Protein AF-A0A0G4ETB1-F1 (afdb_monomer_lite)

Sequence (249 aa):
MTRPGPIKPGPIKTAEGDEEYKWEDIRKYDTREGVAGKREDIWYVKWQGWPESANTWEPTSNFTYMTPKLKKLMDAAKAKAKEAPPAARGKKGGRSASAPATRGRPAKAEPKAKAKAAGAGGGKGKRTTKPAIEKKGRAKGGRGKAAAAAAASAAAAAAAEHEPDEEEEHVVHVVLKYKKKTQRWGVSSDMTMERLIEGHCPTALNKEEGVVLKHEGEAQEGHVTVGMLTKEAGTNEVELEFAQESAGW

InterPro domains:
  IPR000953 Chromo/chromo shadow domain [PS50013] (21-70)
  IPR000953 Chromo/chromo shadow domain [SM00298] (20-82)
  IPR016197 Chromo-like domain superfamily [SSF54160] (14-83)

pLDDT: mean 70.68, std 20.32, range [35.25, 95.31]

Organism: Vitrella brassicaformis (strain CCMP3155) (NCBI:txid1169540)

Secondary structure (DSSP, 8-state):
-PPPPP-PPPPP--TTS-----EEEEEEEEEEE-TTS-EEEEEEEEETTS-GGG-EEEEGGG--S--HHHHHHHHHHHHHHHHS--------------PPP---------------------------------------------------------------------EEEEEEEETTEEEEEEEETT-BHHHHHHHHS-TTGGGSTTEEEEETTEEPPTT-BHHHHHHHHTSSEEEEEEEE-----

Structure (mmCIF, N/CA/C/O backbone):
data_AF-A0A0G4ETB1-F1
#
_entry.id   AF-A0A0G4ETB1-F1
#
loop_
_atom_site.group_PDB
_atom_site.id
_atom_site.type_symbol
_atom_site.label_atom_id
_atom_site.label_alt_id
_atom_site.label_comp_id
_atom_site.label_asym_id
_atom_site.label_entity_id
_atom_site.label_seq_id
_atom_site.pdbx_PDB_ins_code
_atom_site.Cartn_x
_atom_site.Cartn_y
_atom_site.Cartn_z
_atom_site.occupancy
_atom_site.B_iso_or_equiv
_atom_site.auth_seq_id
_atom_site.auth_comp_id
_atom_site.auth_asym_id
_atom_site.auth_atom_id
_atom_site.pdbx_PDB_model_num
ATOM 1 N N . MET A 1 1 ? -8.623 6.247 -39.676 1.00 37.75 1 MET A N 1
ATOM 2 C CA . MET A 1 1 ? -7.746 5.092 -39.390 1.00 37.75 1 MET A CA 1
ATOM 3 C C . MET A 1 1 ? -7.679 4.922 -37.880 1.00 37.75 1 MET A C 1
ATOM 5 O O . MET A 1 1 ? -7.015 5.706 -37.214 1.00 37.75 1 MET A O 1
ATOM 9 N N . THR A 1 2 ? -8.453 3.992 -37.330 1.00 35.25 2 THR A N 1
ATOM 10 C CA . THR A 1 2 ? -8.488 3.694 -35.891 1.00 35.25 2 THR A CA 1
ATOM 11 C C . THR A 1 2 ? -7.239 2.886 -35.548 1.00 35.25 2 THR A C 1
ATOM 13 O O . THR A 1 2 ? -6.978 1.876 -36.198 1.00 35.25 2 THR A O 1
ATOM 16 N N . ARG A 1 3 ? -6.423 3.342 -34.591 1.00 35.28 3 ARG A N 1
ATOM 17 C CA . ARG A 1 3 ? -5.265 2.562 -34.132 1.00 35.28 3 ARG A CA 1
ATOM 18 C C . ARG A 1 3 ? -5.780 1.280 -33.460 1.00 35.28 3 ARG A C 1
ATOM 20 O O . ARG A 1 3 ? -6.693 1.399 -32.643 1.00 35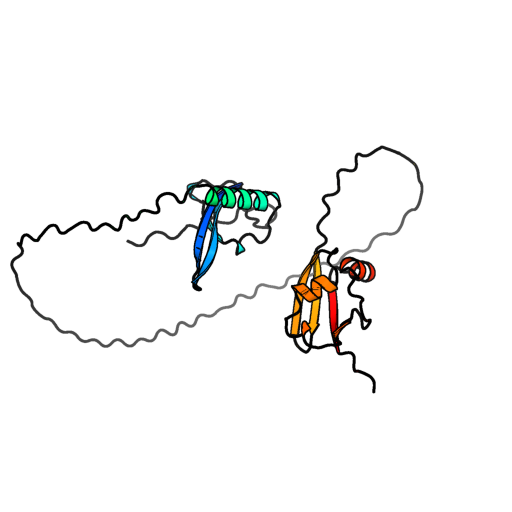.28 3 ARG A O 1
ATOM 27 N N . PRO A 1 4 ? -5.244 0.089 -33.785 1.00 44.75 4 PRO A N 1
ATOM 28 C CA . PRO A 1 4 ? -5.593 -1.122 -33.054 1.00 44.75 4 PRO A CA 1
ATOM 29 C C . PRO A 1 4 ? -5.269 -0.904 -31.573 1.00 44.75 4 PRO A C 1
ATOM 31 O O . PRO A 1 4 ? -4.195 -0.403 -31.233 1.00 44.75 4 PRO A O 1
ATOM 34 N N . GLY A 1 5 ? -6.243 -1.194 -30.708 1.00 47.62 5 GLY A N 1
ATOM 35 C CA . GLY A 1 5 ? -6.056 -1.115 -29.263 1.00 47.62 5 GLY A CA 1
ATOM 36 C C . GLY A 1 5 ? -4.953 -2.077 -28.806 1.00 47.62 5 GLY A C 1
ATOM 37 O O . GLY A 1 5 ? -4.669 -3.050 -29.508 1.00 47.62 5 GLY A O 1
ATOM 38 N N . PRO A 1 6 ? -4.315 -1.816 -27.654 1.00 57.28 6 PRO A N 1
ATOM 39 C CA . PRO A 1 6 ? -3.313 -2.720 -27.108 1.00 57.28 6 PRO A CA 1
ATOM 40 C C . PRO A 1 6 ? -3.935 -4.106 -26.912 1.00 57.28 6 PRO A C 1
ATOM 42 O O . PRO A 1 6 ? -4.943 -4.254 -26.219 1.00 57.28 6 PRO A O 1
ATOM 45 N N . ILE A 1 7 ? -3.346 -5.109 -27.561 1.00 55.59 7 ILE A N 1
ATOM 46 C CA . ILE A 1 7 ? -3.701 -6.511 -27.359 1.00 55.59 7 ILE A CA 1
ATOM 47 C C . ILE A 1 7 ? -3.223 -6.851 -25.951 1.00 55.59 7 ILE A C 1
ATOM 49 O O . ILE A 1 7 ? -2.020 -6.919 -25.709 1.00 55.59 7 ILE A O 1
ATOM 53 N N . LYS A 1 8 ? -4.155 -6.996 -25.008 1.00 59.16 8 LYS A N 1
ATOM 54 C CA . LYS A 1 8 ? -3.821 -7.481 -23.669 1.00 59.16 8 LYS A CA 1
ATOM 55 C C . LYS A 1 8 ? -3.373 -8.942 -23.803 1.00 59.16 8 LYS A C 1
ATOM 57 O O . LYS A 1 8 ? -4.117 -9.713 -24.418 1.00 59.16 8 LYS A O 1
ATOM 62 N N . PRO A 1 9 ? -2.184 -9.324 -23.306 1.00 56.41 9 PRO A N 1
ATOM 63 C CA . PRO A 1 9 ? -1.767 -10.718 -23.333 1.00 56.41 9 PRO A CA 1
ATOM 64 C C . PRO A 1 9 ? -2.772 -11.555 -22.538 1.00 56.41 9 PRO A C 1
ATOM 66 O O . PRO A 1 9 ? -3.254 -11.132 -21.488 1.00 56.41 9 PRO A O 1
ATOM 69 N N . GLY A 1 10 ? -3.132 -12.714 -23.088 1.00 55.03 10 GLY A N 1
ATOM 70 C CA . GLY A 1 10 ? -3.940 -13.688 -22.366 1.00 55.03 10 GLY A CA 1
ATOM 71 C C . GLY A 1 10 ? -3.140 -14.300 -21.210 1.00 55.03 10 GLY A C 1
ATOM 72 O O . GLY A 1 10 ? -1.908 -14.304 -21.259 1.00 55.03 10 GLY A O 1
ATOM 73 N N . PRO A 1 11 ? -3.817 -14.830 -20.187 1.00 57.41 11 PRO A N 1
ATOM 74 C CA . PRO A 1 11 ? -3.164 -15.469 -19.053 1.00 57.41 11 PRO A CA 1
ATOM 75 C C . PRO A 1 11 ? -2.340 -16.681 -19.502 1.00 57.41 11 PRO A C 1
ATOM 77 O O . PRO A 1 11 ? -2.753 -17.450 -20.378 1.00 57.41 11 PRO A O 1
ATOM 80 N N . ILE A 1 12 ? -1.163 -16.861 -18.899 1.00 55.44 12 ILE A N 1
ATOM 81 C CA . ILE A 1 12 ? -0.370 -18.079 -19.070 1.00 55.44 12 ILE A CA 1
ATOM 82 C C . ILE A 1 12 ? -1.043 -19.156 -18.219 1.00 55.44 12 ILE A C 1
ATOM 84 O O . ILE A 1 12 ? -1.122 -19.024 -17.003 1.00 55.44 12 ILE A O 1
ATOM 88 N N . LYS A 1 13 ? -1.541 -20.220 -18.853 1.00 47.31 13 LYS A N 1
ATOM 89 C CA . LYS A 1 13 ? -2.124 -21.356 -18.134 1.00 47.31 13 LYS A CA 1
ATOM 90 C C . LYS A 1 13 ? -1.013 -22.204 -17.522 1.00 47.31 13 LYS A C 1
ATOM 92 O O . LYS A 1 13 ? -0.397 -23.013 -18.213 1.00 47.31 13 LYS A O 1
ATOM 97 N N . THR A 1 14 ? -0.762 -22.021 -16.237 1.00 51.31 14 THR A N 1
ATOM 98 C CA . THR A 1 14 ? -0.054 -22.979 -15.381 1.00 51.31 14 THR A CA 1
ATOM 99 C C . THR A 1 14 ? -0.962 -24.181 -15.092 1.00 51.31 14 THR A C 1
ATOM 101 O O . THR A 1 14 ? -2.189 -24.074 -15.109 1.00 51.31 14 THR A O 1
ATOM 104 N N . ALA A 1 15 ? -0.364 -25.358 -14.872 1.00 54.69 15 ALA A N 1
ATOM 105 C CA . ALA A 1 15 ? -1.079 -26.634 -14.731 1.00 54.69 15 ALA A CA 1
ATOM 106 C C . ALA A 1 15 ? -2.025 -26.712 -13.510 1.00 54.69 15 ALA A C 1
ATOM 108 O O . ALA A 1 15 ? -2.817 -27.646 -13.426 1.00 54.69 15 ALA A O 1
ATOM 109 N N . GLU A 1 16 ? -1.988 -25.720 -12.616 1.00 55.47 16 GLU A N 1
ATOM 110 C CA . GLU A 1 16 ? -2.811 -25.630 -11.401 1.00 55.47 16 GLU A CA 1
ATOM 111 C C . GLU A 1 16 ? -3.859 -24.501 -11.425 1.00 55.47 16 GLU A C 1
ATOM 113 O O . GLU A 1 16 ? -4.418 -24.159 -10.396 1.00 55.47 16 GLU A O 1
ATOM 118 N N . GLY A 1 17 ? -4.200 -23.941 -12.591 1.00 53.34 17 GLY A N 1
ATOM 119 C CA . GLY A 1 17 ? -5.410 -23.113 -12.744 1.00 53.34 17 GLY A CA 1
ATOM 120 C C . GLY A 1 17 ? -5.373 -21.704 -12.133 1.00 53.34 17 GLY A C 1
ATOM 121 O O . GLY A 1 17 ? -6.248 -20.905 -12.463 1.00 53.34 17 GLY A O 1
ATOM 122 N N . ASP A 1 18 ? -4.356 -21.367 -11.343 1.00 49.44 18 ASP A N 1
ATOM 123 C CA . ASP A 1 18 ? -4.114 -20.005 -10.873 1.00 49.44 18 ASP A CA 1
ATOM 124 C C . ASP A 1 18 ? -3.296 -19.234 -11.918 1.00 49.44 18 ASP A C 1
ATOM 126 O O . ASP A 1 18 ? -2.089 -19.423 -12.085 1.00 49.44 18 ASP A O 1
ATOM 130 N N . GLU A 1 19 ? -3.993 -18.389 -12.680 1.00 57.12 19 GLU A N 1
ATOM 131 C CA . GLU A 1 19 ? -3.457 -17.548 -13.754 1.00 57.12 19 GLU A CA 1
ATOM 132 C C . GLU A 1 19 ? -2.591 -16.401 -13.191 1.00 57.12 19 GLU A C 1
ATOM 134 O O . GLU A 1 19 ? -2.955 -15.224 -13.237 1.00 57.12 19 GLU A O 1
ATOM 139 N N . GLU A 1 20 ? -1.431 -16.743 -12.633 1.00 67.75 20 GLU A N 1
ATOM 140 C CA . GLU A 1 20 ? -0.485 -15.781 -12.074 1.00 67.75 20 GLU A CA 1
ATOM 141 C C . GLU A 1 20 ? 0.386 -15.160 -13.181 1.00 67.75 20 GLU A C 1
ATOM 143 O O . GLU A 1 20 ? 1.210 -15.817 -13.827 1.00 67.75 20 GLU A O 1
ATOM 148 N N . TYR A 1 21 ? 0.218 -13.857 -13.412 1.00 68.19 21 TYR A N 1
ATOM 149 C CA . TYR A 1 21 ? 1.037 -13.115 -14.366 1.00 68.19 21 TYR A CA 1
ATOM 150 C C . TYR A 1 21 ? 2.418 -12.815 -13.772 1.00 68.19 21 TYR A C 1
ATOM 152 O O . TYR A 1 21 ? 2.557 -11.943 -12.916 1.00 68.19 21 TYR A O 1
ATOM 160 N N . LYS A 1 22 ? 3.463 -13.481 -14.276 1.00 79.06 22 LYS A N 1
ATOM 161 C CA . LYS A 1 22 ? 4.855 -13.216 -13.877 1.00 79.06 22 LYS A CA 1
ATOM 162 C C . LYS A 1 22 ? 5.520 -12.180 -14.790 1.00 79.06 22 LYS A C 1
ATOM 164 O O . LYS A 1 22 ? 5.487 -12.278 -16.021 1.00 79.06 22 LYS A O 1
ATOM 169 N N . TRP A 1 23 ? 6.142 -11.171 -14.186 1.00 83.62 23 TRP A N 1
ATOM 170 C CA . TRP A 1 23 ? 6.965 -10.174 -14.876 1.00 83.62 23 TRP A CA 1
ATOM 171 C C . TRP A 1 23 ? 8.438 -10.584 -14.869 1.00 83.62 23 TRP A C 1
ATOM 173 O O . TRP A 1 23 ? 8.942 -11.171 -13.914 1.00 83.62 23 TRP A O 1
ATOM 183 N N . GLU A 1 24 ? 9.145 -10.235 -15.936 1.00 87.25 24 GLU A N 1
ATOM 184 C CA . GLU A 1 24 ? 10.579 -10.481 -16.075 1.00 87.25 24 GLU A CA 1
ATOM 185 C C . GLU A 1 24 ? 11.391 -9.240 -15.684 1.00 87.25 24 GLU A C 1
ATOM 187 O O . GLU A 1 24 ? 12.349 -9.347 -14.919 1.00 87.25 24 GLU A O 1
ATOM 192 N N . ASP A 1 25 ? 10.991 -8.059 -16.179 1.00 88.88 25 ASP A N 1
ATOM 193 C CA . ASP A 1 25 ? 11.760 -6.819 -16.024 1.00 88.88 25 ASP A CA 1
ATOM 194 C C . ASP A 1 25 ? 10.895 -5.542 -16.147 1.00 88.88 25 ASP A C 1
ATOM 196 O O . ASP A 1 25 ? 9.844 -5.536 -16.799 1.00 88.88 25 ASP A O 1
ATOM 200 N N . ILE A 1 26 ? 11.363 -4.433 -15.562 1.00 90.56 26 ILE A N 1
ATOM 201 C CA . ILE A 1 26 ? 10.788 -3.086 -15.715 1.00 90.56 26 ILE A CA 1
ATOM 202 C C . ILE A 1 26 ? 11.734 -2.242 -16.562 1.00 90.56 26 ILE A C 1
ATOM 204 O O . ILE A 1 26 ? 12.811 -1.839 -16.127 1.00 90.56 26 ILE A O 1
ATOM 208 N N . ARG A 1 27 ? 11.293 -1.891 -17.773 1.00 89.25 27 ARG A N 1
ATOM 209 C CA . ARG A 1 27 ? 12.156 -1.198 -18.739 1.00 89.25 27 ARG A CA 1
ATOM 210 C C . ARG A 1 27 ? 12.081 0.317 -18.667 1.00 89.25 27 ARG A C 1
ATOM 212 O O . ARG A 1 27 ? 13.069 0.987 -18.961 1.00 89.25 27 ARG A O 1
ATOM 219 N N . LYS A 1 28 ? 10.898 0.873 -18.391 1.00 90.12 28 LYS A N 1
ATOM 220 C CA . LYS A 1 28 ? 10.676 2.327 -18.385 1.00 90.12 28 LYS A CA 1
ATOM 221 C C . LYS A 1 28 ? 9.707 2.737 -17.289 1.00 90.12 28 LYS A C 1
ATOM 223 O O . LYS A 1 28 ? 8.795 1.992 -16.944 1.00 90.12 28 LYS A O 1
ATOM 228 N N . TYR A 1 29 ? 9.904 3.962 -16.827 1.00 91.06 29 TYR A N 1
ATOM 229 C CA . TYR A 1 29 ? 9.046 4.675 -15.896 1.00 91.06 29 TYR A CA 1
ATOM 230 C C . TYR A 1 29 ? 8.587 5.975 -16.559 1.00 91.06 29 TYR A C 1
ATOM 232 O O . TYR A 1 29 ? 9.385 6.657 -17.207 1.00 91.06 29 TYR A O 1
ATOM 240 N N . ASP A 1 30 ? 7.304 6.290 -16.430 1.00 91.06 30 ASP A N 1
ATOM 241 C CA . ASP A 1 30 ? 6.709 7.544 -16.890 1.00 91.06 30 ASP A CA 1
ATOM 242 C C . ASP A 1 30 ? 5.630 7.974 -15.886 1.00 91.06 30 ASP A C 1
ATOM 244 O O . ASP A 1 30 ? 5.028 7.144 -15.202 1.00 91.06 30 ASP A O 1
ATOM 248 N N . THR A 1 31 ? 5.368 9.273 -15.807 1.00 90.81 31 THR A N 1
ATOM 249 C CA . THR A 1 31 ? 4.279 9.818 -14.991 1.00 90.81 31 THR A CA 1
ATOM 250 C C . THR A 1 31 ? 3.299 10.495 -15.929 1.00 90.81 31 THR A C 1
ATOM 252 O O . THR A 1 31 ? 3.644 11.468 -16.609 1.00 90.81 31 THR A O 1
ATOM 255 N N . ARG A 1 32 ? 2.061 10.002 -15.968 1.00 88.56 32 ARG A N 1
ATOM 256 C CA . ARG A 1 32 ? 1.005 10.581 -16.806 1.00 88.56 32 ARG A CA 1
ATOM 257 C C . ARG A 1 32 ? -0.121 11.132 -15.961 1.00 88.56 32 ARG A C 1
ATOM 259 O O . ARG A 1 32 ? -0.319 10.751 -14.814 1.00 88.56 32 ARG A O 1
ATOM 266 N N . GLU A 1 33 ? -0.844 12.077 -16.538 1.00 88.50 33 GLU A N 1
ATOM 267 C CA . GLU A 1 33 ? -2.078 12.570 -15.948 1.00 88.50 33 GLU A CA 1
ATOM 268 C C . GLU A 1 33 ? -3.171 11.529 -16.208 1.00 88.50 33 GLU A C 1
ATOM 270 O O . GLU A 1 33 ? -3.493 11.223 -17.358 1.00 88.50 33 GLU A O 1
ATOM 275 N N . GLY A 1 34 ? -3.662 10.913 -15.135 1.00 81.62 34 GLY A N 1
ATOM 276 C CA . GLY A 1 34 ? -4.745 9.943 -15.186 1.00 81.62 34 GLY A CA 1
ATOM 277 C C . GLY A 1 34 ? -6.091 10.608 -15.483 1.00 81.62 34 GLY A C 1
ATOM 278 O O . GLY A 1 34 ? -6.217 11.831 -15.541 1.00 81.62 34 GLY A O 1
ATOM 279 N N . VAL A 1 35 ? -7.139 9.791 -15.610 1.00 76.31 35 VAL A N 1
ATOM 280 C CA . VAL A 1 35 ? -8.501 10.241 -15.974 1.00 76.31 35 VAL A CA 1
ATOM 281 C C . VAL A 1 35 ? -9.068 11.282 -14.993 1.00 76.31 35 VAL A C 1
ATOM 283 O O . VAL A 1 35 ? -9.887 12.112 -15.372 1.00 76.31 35 VAL A O 1
ATOM 286 N N . ALA A 1 36 ? -8.604 11.276 -13.740 1.00 80.25 36 ALA A N 1
ATOM 287 C CA . ALA A 1 36 ? -9.035 12.195 -12.687 1.00 80.25 36 ALA A CA 1
ATOM 288 C C . ALA A 1 36 ? -8.170 13.470 -12.558 1.00 80.25 36 ALA A C 1
ATOM 290 O O . ALA A 1 36 ? -8.254 14.148 -11.534 1.00 80.25 36 ALA A O 1
ATOM 291 N N . GLY A 1 37 ? -7.278 13.760 -13.514 1.00 85.81 37 GLY A N 1
ATOM 292 C CA . GLY A 1 37 ? -6.326 14.882 -13.417 1.00 85.81 37 GLY A CA 1
ATOM 293 C C . GLY A 1 37 ? -5.214 14.671 -12.379 1.00 85.81 37 GLY A C 1
ATOM 294 O O . GLY A 1 37 ? -4.396 15.550 -12.120 1.00 85.81 37 GLY A O 1
ATOM 295 N N . LYS A 1 38 ? -5.173 13.493 -11.747 1.00 86.50 38 LYS A N 1
ATOM 296 C CA . LYS A 1 38 ? -4.122 13.111 -10.801 1.00 86.50 38 LYS A CA 1
ATOM 297 C C . LYS A 1 38 ? -2.959 12.499 -11.567 1.00 86.50 38 LYS A C 1
ATOM 299 O O . LYS A 1 38 ? -3.169 11.715 -12.488 1.00 86.50 38 LYS A O 1
ATOM 304 N N . ARG A 1 39 ? -1.731 12.842 -11.176 1.00 90.06 39 ARG A N 1
ATOM 305 C CA . ARG A 1 39 ? -0.532 12.184 -11.703 1.00 90.06 39 ARG A CA 1
ATOM 306 C C . ARG A 1 39 ? -0.487 10.745 -11.200 1.00 90.06 39 ARG A C 1
ATOM 308 O O . ARG A 1 39 ? -0.512 10.527 -9.992 1.00 90.06 39 ARG A O 1
ATOM 315 N N . GLU A 1 40 ? -0.423 9.802 -12.126 1.00 91.50 40 GLU A N 1
ATOM 316 C CA . GLU A 1 40 ? -0.284 8.376 -11.857 1.00 91.50 40 GLU A CA 1
ATOM 317 C C . GLU A 1 40 ? 1.041 7.878 -12.446 1.00 91.50 40 GLU A C 1
ATOM 319 O O . GLU A 1 40 ? 1.416 8.224 -13.574 1.00 91.50 40 GLU A O 1
ATOM 324 N N . ASP A 1 41 ? 1.765 7.100 -11.643 1.00 93.00 41 ASP A N 1
ATOM 325 C CA . ASP A 1 41 ? 2.996 6.433 -12.051 1.00 93.00 41 ASP A CA 1
ATOM 326 C C . ASP A 1 41 ? 2.626 5.210 -12.905 1.00 93.00 41 ASP A C 1
ATOM 328 O O . ASP A 1 41 ? 1.848 4.350 -12.479 1.00 93.00 41 ASP A O 1
ATOM 332 N N . ILE A 1 42 ? 3.176 5.142 -14.119 1.00 93.50 42 ILE A N 1
ATOM 333 C CA . ILE A 1 42 ? 2.976 4.028 -15.047 1.00 93.50 42 ILE A CA 1
ATOM 334 C C . ILE A 1 42 ? 4.318 3.396 -15.421 1.00 93.50 42 ILE A C 1
ATOM 336 O O . ILE A 1 42 ? 5.333 4.071 -15.621 1.00 93.50 42 ILE A O 1
ATOM 340 N N . TRP A 1 43 ? 4.309 2.077 -15.558 1.00 93.19 43 TRP A N 1
ATOM 341 C CA . TRP A 1 43 ? 5.503 1.259 -15.720 1.00 93.19 43 TRP A CA 1
ATOM 342 C C . TRP A 1 43 ? 5.427 0.475 -17.022 1.00 93.19 43 TRP A C 1
ATOM 344 O O . TRP A 1 43 ? 4.400 -0.122 -17.328 1.00 93.19 43 TRP A O 1
ATOM 354 N N . TYR A 1 44 ? 6.506 0.468 -17.803 1.00 93.88 44 TYR A N 1
ATOM 355 C CA . TYR A 1 44 ? 6.591 -0.351 -19.012 1.00 93.88 44 TYR A CA 1
ATOM 356 C C . TYR A 1 44 ? 7.187 -1.715 -18.673 1.00 93.88 44 TYR A C 1
ATOM 358 O O . TYR A 1 44 ? 8.399 -1.830 -18.445 1.00 93.88 44 TYR A O 1
ATOM 366 N N . VAL A 1 45 ? 6.325 -2.727 -18.633 1.00 93.25 45 VAL A N 1
ATOM 367 C CA . VAL A 1 45 ? 6.637 -4.064 -18.118 1.00 93.25 45 VAL A CA 1
ATOM 368 C C . VAL A 1 45 ? 7.014 -5.006 -19.251 1.00 93.25 45 VAL A C 1
ATOM 370 O O . VAL A 1 45 ? 6.376 -5.033 -20.309 1.00 93.25 45 VAL A O 1
ATOM 373 N N . LYS A 1 46 ? 8.056 -5.802 -19.014 1.00 93.50 46 LYS A N 1
ATOM 374 C CA . LYS A 1 46 ? 8.420 -6.959 -19.824 1.00 93.50 46 LYS A CA 1
ATOM 375 C C . LYS A 1 46 ? 7.829 -8.215 -19.179 1.00 93.50 46 LYS A C 1
ATOM 377 O O . LYS A 1 46 ? 8.243 -8.606 -18.090 1.00 93.50 46 LYS A O 1
ATOM 382 N N . TRP A 1 47 ? 6.854 -8.828 -19.846 1.00 90.88 47 TRP A N 1
ATOM 383 C CA . TRP A 1 47 ? 6.193 -10.049 -19.376 1.00 90.88 47 TRP A CA 1
ATOM 384 C C . TRP A 1 47 ? 7.064 -11.286 -19.609 1.00 90.88 47 TRP A C 1
ATOM 386 O O . TRP A 1 47 ? 7.637 -11.439 -20.694 1.00 90.88 47 TRP A O 1
ATOM 396 N N . GLN A 1 48 ? 7.130 -12.176 -18.615 1.00 87.44 48 GLN A N 1
ATOM 397 C CA . GLN A 1 48 ? 7.945 -13.387 -18.685 1.00 87.44 48 GLN A CA 1
ATOM 398 C C . GLN A 1 48 ? 7.389 -14.357 -19.734 1.00 87.44 48 GLN A C 1
ATOM 400 O O . GLN A 1 48 ? 6.203 -14.672 -19.735 1.00 87.44 48 GLN A O 1
ATOM 405 N N . GLY A 1 49 ? 8.250 -14.833 -20.638 1.00 87.69 49 GLY A N 1
ATOM 406 C CA . GLY A 1 49 ? 7.867 -15.784 -21.692 1.00 87.69 49 GLY A CA 1
ATOM 407 C C . GLY A 1 49 ? 7.132 -15.168 -22.888 1.00 87.69 49 GLY A C 1
ATOM 408 O O . GLY A 1 49 ? 6.796 -15.880 -23.832 1.00 87.69 49 GLY A O 1
ATOM 409 N N . TRP A 1 50 ? 6.918 -13.852 -22.896 1.00 87.25 50 TRP A N 1
ATOM 410 C CA . TRP A 1 50 ? 6.306 -13.139 -24.018 1.00 87.25 50 TRP A CA 1
ATOM 411 C C . TRP A 1 50 ? 7.363 -12.429 -24.869 1.00 87.25 50 TRP A C 1
ATOM 413 O O . TRP A 1 50 ? 8.446 -12.133 -24.371 1.00 87.25 50 TRP A O 1
ATOM 423 N N . PRO A 1 51 ? 7.099 -12.106 -26.147 1.00 93.25 51 PRO A N 1
ATOM 424 C CA . PRO A 1 51 ? 7.988 -11.265 -26.951 1.00 93.25 51 PRO A CA 1
ATOM 425 C C . PRO A 1 51 ? 7.951 -9.799 -26.493 1.00 93.25 51 PRO A C 1
ATOM 427 O O . PRO A 1 51 ? 7.023 -9.359 -25.822 1.00 93.25 51 PRO A O 1
ATOM 430 N N . GLU A 1 52 ? 8.965 -9.003 -26.850 1.00 90.50 52 GLU A N 1
ATOM 431 C CA . GLU A 1 52 ? 9.016 -7.568 -26.490 1.00 90.50 52 GLU A CA 1
ATOM 432 C C . GLU A 1 52 ? 7.874 -6.736 -27.088 1.00 90.50 52 GLU A C 1
ATOM 434 O O . GLU A 1 52 ? 7.519 -5.683 -26.561 1.00 90.50 52 GLU A O 1
ATOM 439 N N . SER A 1 53 ? 7.274 -7.219 -28.177 1.00 91.12 53 SER A N 1
ATOM 440 C CA . SER A 1 53 ? 6.098 -6.609 -28.798 1.00 91.12 53 SER A CA 1
ATOM 441 C C . SER A 1 53 ? 4.848 -6.669 -27.917 1.00 91.12 53 SER A C 1
ATOM 443 O O . SER A 1 53 ? 3.900 -5.936 -28.179 1.00 91.12 53 SER A O 1
ATOM 445 N N . ALA A 1 54 ? 4.833 -7.537 -26.901 1.00 91.38 54 ALA A N 1
ATOM 446 C CA . ALA A 1 54 ? 3.729 -7.689 -25.957 1.00 91.38 54 ALA A CA 1
ATOM 447 C C . ALA A 1 54 ? 3.914 -6.861 -24.675 1.00 91.38 54 ALA A C 1
ATOM 449 O O . ALA A 1 54 ? 3.106 -6.968 -23.759 1.00 91.38 54 ALA A O 1
ATOM 450 N N . ASN A 1 55 ? 4.971 -6.052 -24.579 1.00 92.94 55 ASN A N 1
ATOM 451 C CA . ASN A 1 55 ? 5.182 -5.192 -23.421 1.00 92.94 55 ASN A CA 1
ATOM 452 C C . ASN A 1 55 ? 4.051 -4.159 -23.306 1.00 92.94 55 ASN A C 1
ATOM 454 O O . ASN A 1 55 ? 3.667 -3.518 -24.290 1.00 92.94 55 ASN A O 1
ATOM 458 N N . THR A 1 56 ? 3.549 -3.960 -22.092 1.00 94.19 56 THR A N 1
ATOM 459 C CA . THR A 1 56 ? 2.434 -3.049 -21.810 1.00 94.19 56 THR A CA 1
ATOM 460 C C . THR A 1 56 ? 2.828 -1.992 -20.783 1.00 94.19 56 THR A C 1
ATOM 462 O O . THR A 1 56 ? 3.822 -2.121 -20.069 1.00 94.19 56 THR A O 1
ATOM 465 N N . TRP A 1 57 ? 2.072 -0.891 -20.770 1.00 93.56 57 TRP A N 1
ATOM 466 C CA . TRP A 1 57 ? 2.167 0.136 -19.736 1.00 93.56 57 TRP A CA 1
ATOM 467 C C . TRP A 1 57 ? 1.143 -0.176 -18.650 1.00 93.56 57 TRP A C 1
ATOM 469 O O . TRP A 1 57 ? -0.054 -0.068 -18.911 1.00 93.56 57 TRP A O 1
ATOM 479 N N . GLU A 1 58 ? 1.613 -0.538 -17.463 1.00 92.31 58 GLU A N 1
ATOM 480 C CA . GLU A 1 58 ? 0.780 -0.915 -16.323 1.00 92.31 58 GLU A CA 1
ATOM 481 C C . GLU A 1 58 ? 0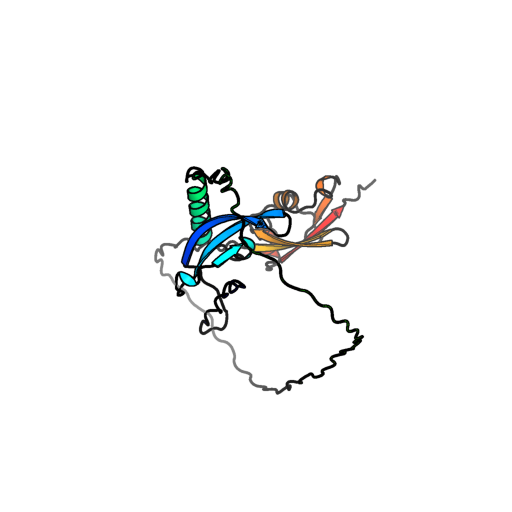.856 0.152 -15.219 1.00 92.31 58 GLU A C 1
ATOM 483 O O . GLU A 1 58 ? 1.945 0.661 -14.929 1.00 92.31 58 GLU A O 1
ATOM 488 N N . PRO A 1 59 ? -0.273 0.531 -14.602 1.00 92.12 59 PRO A N 1
ATOM 489 C CA . PRO A 1 59 ? -0.276 1.433 -13.456 1.00 92.12 59 PRO A CA 1
ATOM 490 C C . PRO A 1 59 ? 0.303 0.746 -12.214 1.00 92.12 59 PRO A C 1
ATOM 492 O O . PRO A 1 59 ? 0.222 -0.475 -12.075 1.00 92.12 59 PRO A O 1
ATOM 495 N N . THR A 1 60 ? 0.825 1.530 -11.266 1.00 89.44 60 THR A N 1
ATOM 496 C CA . THR A 1 60 ? 1.315 1.007 -9.972 1.00 89.44 60 THR A CA 1
ATOM 497 C C . THR A 1 60 ? 0.263 0.159 -9.241 1.00 89.44 60 THR A C 1
ATOM 499 O O . THR A 1 60 ? 0.605 -0.811 -8.575 1.00 89.44 60 THR A O 1
ATOM 502 N N . SER A 1 61 ? -1.022 0.485 -9.401 1.00 86.44 61 SER A N 1
ATOM 503 C CA . SER A 1 61 ? -2.142 -0.234 -8.781 1.00 86.44 61 SER A CA 1
ATOM 504 C C . SER A 1 61 ? -2.295 -1.689 -9.244 1.00 86.44 61 SER A C 1
ATOM 506 O O . SER A 1 61 ? -2.856 -2.491 -8.500 1.00 86.44 61 SER A O 1
ATOM 508 N N . ASN A 1 62 ? -1.767 -2.054 -10.418 1.00 85.62 62 ASN A N 1
ATOM 509 C CA . ASN A 1 62 ? -1.805 -3.435 -10.911 1.00 85.62 62 ASN A CA 1
ATOM 510 C C . ASN A 1 62 ? -0.758 -4.343 -10.245 1.00 85.62 62 ASN A C 1
ATOM 512 O O . ASN A 1 62 ? -0.846 -5.562 -10.368 1.00 85.62 62 ASN A O 1
ATOM 516 N N . PHE A 1 63 ? 0.212 -3.784 -9.517 1.00 84.94 63 PHE A N 1
ATOM 517 C CA . PHE A 1 63 ? 1.228 -4.556 -8.802 1.00 84.94 63 PHE A CA 1
ATOM 518 C C . PHE A 1 63 ? 0.787 -4.797 -7.357 1.00 84.94 63 PHE A C 1
ATOM 520 O O . PHE A 1 63 ? 1.340 -4.228 -6.420 1.00 84.94 63 PHE A O 1
ATOM 527 N N . THR A 1 64 ? -0.246 -5.622 -7.173 1.00 76.81 64 THR A N 1
ATOM 528 C CA . THR A 1 64 ? -0.794 -5.930 -5.839 1.00 76.81 64 THR A CA 1
ATOM 529 C C . THR A 1 64 ? 0.197 -6.723 -4.980 1.00 76.81 64 THR A C 1
ATOM 531 O O . THR A 1 64 ? 0.258 -6.523 -3.772 1.00 76.81 64 THR A O 1
ATOM 534 N N . TYR A 1 65 ? 1.023 -7.562 -5.611 1.00 77.12 65 TYR A N 1
ATOM 535 C CA . TYR A 1 65 ? 2.047 -8.373 -4.954 1.00 77.12 65 TYR A CA 1
ATOM 536 C C . TYR A 1 65 ? 3.441 -7.830 -5.288 1.00 77.12 65 TYR A C 1
ATOM 538 O O . TYR A 1 65 ? 4.112 -8.286 -6.216 1.00 77.12 65 TYR A O 1
ATOM 546 N N . MET A 1 66 ? 3.878 -6.798 -4.562 1.00 77.81 66 MET A N 1
ATOM 547 C CA . MET A 1 66 ? 5.234 -6.265 -4.711 1.00 77.81 66 MET A CA 1
ATOM 548 C C . MET A 1 66 ? 6.243 -7.204 -4.058 1.00 77.81 66 MET A C 1
ATOM 550 O O . MET A 1 66 ? 6.533 -7.096 -2.872 1.00 77.81 66 MET A O 1
ATOM 554 N N . THR A 1 67 ? 6.842 -8.087 -4.853 1.00 84.44 67 THR A N 1
ATOM 555 C CA . THR A 1 67 ? 8.024 -8.824 -4.396 1.00 84.44 67 THR A CA 1
ATOM 556 C C . THR A 1 67 ? 9.188 -7.849 -4.142 1.00 84.44 67 THR A C 1
ATOM 558 O O . THR A 1 67 ? 9.319 -6.845 -4.860 1.00 84.44 67 THR A O 1
ATOM 561 N N . PRO A 1 68 ? 10.094 -8.126 -3.183 1.00 84.81 68 PRO A N 1
ATOM 562 C CA . PRO A 1 68 ? 11.253 -7.267 -2.910 1.00 84.81 68 PRO A CA 1
ATOM 563 C C . PRO A 1 68 ? 12.103 -6.993 -4.160 1.00 84.81 68 PRO A C 1
ATOM 565 O O . PRO A 1 68 ? 12.595 -5.882 -4.381 1.00 84.81 68 PRO A O 1
ATOM 568 N N . LYS A 1 69 ? 12.205 -7.993 -5.045 1.00 84.12 69 LYS A N 1
ATOM 569 C CA . LYS A 1 69 ? 12.868 -7.879 -6.348 1.00 84.12 69 LYS A CA 1
ATOM 570 C C . LYS A 1 69 ? 12.196 -6.842 -7.252 1.00 84.12 69 LYS A C 1
ATOM 572 O O . LYS A 1 69 ? 12.894 -6.025 -7.853 1.00 84.12 69 LYS A O 1
ATOM 577 N N . LEU A 1 70 ? 10.863 -6.849 -7.339 1.00 85.06 70 LEU A N 1
ATOM 578 C CA . LEU A 1 70 ? 10.113 -5.881 -8.141 1.00 85.06 70 LEU A CA 1
ATOM 579 C C . LEU A 1 70 ? 10.296 -4.458 -7.609 1.00 85.06 70 LEU A C 1
ATOM 581 O O . LEU A 1 70 ? 10.554 -3.543 -8.389 1.00 85.06 70 LEU A O 1
ATOM 585 N N . LYS A 1 71 ? 10.223 -4.282 -6.287 1.00 89.00 71 LYS A N 1
ATOM 586 C CA . LYS A 1 71 ? 10.437 -2.984 -5.636 1.00 89.00 71 LYS A CA 1
ATOM 587 C C . LYS A 1 71 ? 11.807 -2.403 -5.994 1.00 89.00 71 LYS A C 1
ATOM 589 O O . LYS A 1 71 ? 11.895 -1.273 -6.466 1.00 89.00 71 LYS A O 1
ATOM 594 N N . LYS A 1 72 ? 12.860 -3.223 -5.912 1.00 90.25 72 LYS A N 1
ATOM 595 C CA . LYS A 1 72 ? 14.222 -2.829 -6.303 1.00 90.25 72 LYS A CA 1
ATOM 596 C C . LYS A 1 72 ? 14.321 -2.415 -7.778 1.00 90.25 72 LYS A C 1
ATOM 598 O O . LYS A 1 72 ? 15.016 -1.449 -8.092 1.00 90.25 72 LYS A O 1
ATOM 603 N N . LEU A 1 73 ? 13.625 -3.110 -8.684 1.00 88.56 73 LEU A N 1
ATOM 604 C CA . LEU A 1 73 ? 13.568 -2.743 -10.107 1.00 88.56 73 LEU A CA 1
ATOM 605 C C . LEU A 1 73 ? 12.823 -1.421 -10.333 1.00 88.56 73 LEU A C 1
ATOM 607 O O . LEU A 1 73 ? 13.295 -0.580 -11.101 1.00 88.56 73 LEU A O 1
ATOM 611 N N . MET A 1 74 ? 11.697 -1.211 -9.645 1.00 89.69 74 MET A N 1
ATOM 612 C CA . MET A 1 74 ? 10.936 0.042 -9.696 1.00 89.69 74 MET A CA 1
ATOM 613 C C . MET A 1 74 ? 11.774 1.229 -9.217 1.00 89.69 74 MET A C 1
ATOM 615 O O . MET A 1 74 ? 11.856 2.247 -9.910 1.00 89.69 74 MET A O 1
ATOM 619 N N . ASP A 1 75 ? 12.446 1.085 -8.076 1.00 90.25 75 ASP A N 1
ATOM 620 C CA . ASP A 1 75 ? 13.293 2.132 -7.505 1.00 90.25 75 ASP A CA 1
ATOM 621 C C . ASP A 1 75 ? 14.476 2.456 -8.423 1.00 90.25 75 ASP A C 1
ATOM 623 O O . ASP A 1 75 ? 14.749 3.628 -8.696 1.00 90.25 75 ASP A O 1
ATOM 627 N N . ALA A 1 76 ? 15.128 1.435 -8.987 1.00 90.44 76 ALA A N 1
ATOM 628 C CA . ALA A 1 76 ? 16.217 1.619 -9.942 1.00 90.44 76 ALA A CA 1
ATOM 629 C C . ALA A 1 76 ? 15.753 2.324 -11.229 1.00 90.44 76 ALA A C 1
ATOM 631 O O . ALA A 1 76 ? 16.436 3.223 -11.726 1.00 90.44 76 ALA A O 1
ATOM 632 N N . ALA A 1 77 ? 14.587 1.960 -11.772 1.00 88.00 77 ALA A N 1
ATOM 633 C CA . ALA A 1 77 ? 14.021 2.609 -12.954 1.00 88.00 77 ALA A CA 1
ATOM 634 C C . ALA A 1 77 ? 13.635 4.072 -12.673 1.00 88.00 77 ALA A C 1
ATOM 636 O O . ALA A 1 77 ? 13.900 4.952 -13.498 1.00 88.00 77 ALA A O 1
ATOM 637 N N . LYS A 1 78 ? 13.074 4.355 -11.492 1.00 89.31 78 LYS A N 1
ATOM 638 C CA . LYS A 1 78 ? 12.727 5.713 -11.051 1.00 89.31 78 LYS A CA 1
ATOM 639 C C . LYS A 1 78 ? 13.970 6.570 -10.805 1.00 89.31 78 LYS A C 1
ATOM 641 O O . LYS A 1 78 ? 13.979 7.743 -11.178 1.00 89.31 78 LYS A O 1
ATOM 646 N N . ALA A 1 79 ? 15.032 5.994 -10.241 1.00 89.19 79 ALA A N 1
ATOM 647 C CA . ALA A 1 79 ? 16.323 6.657 -10.075 1.00 89.19 79 ALA A CA 1
ATOM 648 C C . ALA A 1 79 ? 16.948 7.006 -11.434 1.00 89.19 79 ALA A C 1
ATOM 650 O O . ALA A 1 79 ? 17.263 8.170 -11.672 1.00 89.19 79 ALA A O 1
ATOM 651 N N . LYS A 1 80 ? 17.000 6.050 -12.373 1.00 86.62 80 LYS A N 1
ATOM 652 C CA . LYS A 1 80 ? 17.485 6.289 -13.745 1.00 86.62 80 LYS A CA 1
ATOM 653 C C . LYS A 1 80 ? 16.687 7.370 -14.473 1.00 86.62 80 LYS A C 1
ATOM 655 O O . LYS A 1 80 ? 17.263 8.156 -15.217 1.00 86.62 80 LYS A O 1
ATOM 660 N N . ALA A 1 81 ? 15.373 7.436 -14.259 1.00 86.06 81 ALA A N 1
ATOM 661 C CA . ALA A 1 81 ? 14.529 8.471 -14.852 1.00 86.06 81 ALA A CA 1
ATOM 662 C C . ALA A 1 81 ? 14.776 9.872 -14.260 1.00 86.06 81 ALA A C 1
ATOM 664 O O . ALA A 1 81 ? 14.600 10.860 -14.969 1.00 86.06 81 ALA A O 1
ATOM 665 N N . LYS A 1 82 ? 15.176 9.965 -12.984 1.00 85.31 82 LYS A N 1
ATOM 666 C CA . LYS A 1 82 ? 15.577 11.231 -12.345 1.00 85.31 82 LYS A CA 1
ATOM 667 C C . LYS A 1 82 ? 16.986 11.667 -12.743 1.00 85.31 82 LYS A C 1
ATOM 669 O O . LYS A 1 82 ? 17.230 12.863 -12.857 1.00 85.31 82 LYS A O 1
ATOM 674 N N . GLU A 1 83 ? 17.896 10.711 -12.904 1.00 84.56 83 GLU A N 1
ATOM 675 C CA . GLU A 1 83 ? 19.298 10.966 -13.242 1.00 84.56 83 GLU A CA 1
ATOM 676 C C . GLU A 1 83 ? 19.490 11.268 -14.729 1.00 84.56 83 GLU A C 1
ATOM 678 O O . GLU A 1 83 ? 20.353 12.069 -15.083 1.00 84.56 83 GLU A O 1
ATOM 683 N N . ALA A 1 84 ? 18.656 10.691 -15.603 1.00 77.75 84 ALA A N 1
ATOM 684 C CA . ALA A 1 84 ? 18.600 11.103 -16.995 1.00 77.75 84 ALA A CA 1
ATOM 685 C C . ALA A 1 84 ? 18.286 12.612 -17.028 1.00 77.75 84 ALA A C 1
ATOM 687 O O . ALA A 1 84 ? 17.172 13.002 -16.658 1.00 77.75 84 ALA A O 1
ATOM 688 N N . PRO A 1 85 ? 19.240 13.475 -17.443 1.00 68.62 85 PRO A N 1
ATOM 689 C CA . PRO A 1 85 ? 18.999 14.909 -17.509 1.00 68.62 85 PRO A CA 1
ATOM 690 C C . PRO A 1 85 ? 17.745 15.108 -18.354 1.00 68.62 85 PRO A C 1
ATOM 692 O O . PRO A 1 85 ? 17.609 14.380 -19.341 1.00 68.62 85 PRO A O 1
ATOM 695 N N . PRO A 1 86 ? 16.820 16.017 -17.978 1.00 62.06 86 PRO A N 1
ATOM 696 C CA . PRO A 1 86 ? 15.528 16.171 -18.637 1.00 62.06 86 PRO A CA 1
ATOM 697 C C . PRO A 1 86 ? 15.789 16.396 -20.117 1.00 62.06 86 PRO A C 1
ATOM 699 O O . PRO A 1 86 ? 16.131 17.502 -20.534 1.00 62.06 86 PRO A O 1
ATOM 702 N N . ALA A 1 87 ? 15.731 15.310 -20.888 1.00 56.16 87 ALA A N 1
ATOM 703 C CA . ALA A 1 87 ? 16.300 15.265 -22.216 1.00 56.16 87 ALA A CA 1
ATOM 704 C C . ALA A 1 87 ? 15.438 16.183 -23.051 1.00 56.16 87 ALA A C 1
ATOM 706 O O . ALA A 1 87 ? 14.316 15.802 -23.379 1.00 56.16 87 ALA A O 1
ATOM 707 N N . ALA A 1 88 ? 15.942 17.408 -23.253 1.00 54.47 88 ALA A N 1
ATOM 708 C CA . ALA A 1 88 ? 15.419 18.493 -24.062 1.00 54.47 88 ALA A CA 1
ATOM 709 C C . ALA A 1 88 ? 14.017 18.174 -24.576 1.00 54.47 88 ALA A C 1
ATOM 711 O O . ALA A 1 88 ? 13.852 17.804 -25.740 1.00 54.47 88 ALA A O 1
ATOM 712 N N . ARG A 1 89 ? 13.019 18.209 -23.677 1.00 55.25 89 ARG A N 1
ATOM 713 C CA . ARG A 1 89 ? 11.637 17.884 -24.023 1.00 55.25 89 ARG A CA 1
ATOM 714 C C . ARG A 1 89 ? 11.231 18.988 -24.974 1.00 55.25 89 ARG A C 1
ATOM 716 O O . ARG A 1 89 ? 11.019 20.127 -24.566 1.00 55.25 89 ARG A O 1
ATOM 723 N N . GLY A 1 90 ? 11.363 18.662 -26.255 1.00 54.19 90 GLY A N 1
ATOM 724 C CA . GLY A 1 90 ? 11.631 19.634 -27.286 1.00 54.19 90 GLY A CA 1
ATOM 725 C C . GLY A 1 90 ? 10.596 20.731 -27.230 1.00 54.19 90 GLY A C 1
ATOM 726 O O . GLY A 1 90 ? 9.410 20.490 -27.447 1.00 54.19 90 GLY A O 1
ATOM 727 N N . LYS A 1 91 ? 11.072 21.960 -27.062 1.00 51.41 91 LYS A N 1
ATOM 728 C CA . LYS A 1 91 ? 10.389 23.155 -27.543 1.00 51.41 91 LYS A CA 1
ATOM 729 C C . LYS A 1 91 ? 10.378 23.116 -29.082 1.00 51.41 91 LYS A C 1
ATOM 731 O O . LYS A 1 91 ? 10.790 24.055 -29.744 1.00 51.41 91 LYS A O 1
ATOM 736 N N . LYS A 1 92 ? 9.909 22.015 -29.686 1.00 56.44 92 LYS A N 1
ATOM 737 C CA . LYS A 1 92 ? 9.609 21.879 -31.116 1.00 56.44 92 LYS A CA 1
ATOM 738 C C . LYS A 1 92 ? 8.176 22.368 -31.346 1.00 56.44 92 LYS A C 1
ATOM 740 O O . LYS A 1 92 ? 7.337 21.692 -31.918 1.00 56.44 92 LYS A O 1
ATOM 745 N N . GLY A 1 93 ? 7.921 23.561 -30.820 1.00 49.59 93 GLY A N 1
ATOM 746 C CA . GLY A 1 93 ? 6.776 24.419 -31.098 1.00 49.59 93 GLY A CA 1
ATOM 747 C C . GLY A 1 93 ? 7.264 25.737 -31.699 1.00 49.59 93 GLY A C 1
ATOM 748 O O . GLY A 1 93 ? 6.713 26.793 -31.424 1.00 49.59 93 GLY A O 1
ATOM 749 N N . GLY A 1 94 ? 8.361 25.699 -32.459 1.00 48.12 94 GLY A N 1
ATOM 750 C CA . GLY A 1 94 ? 8.791 26.792 -33.319 1.00 48.12 94 GLY A CA 1
ATOM 751 C C . GLY A 1 94 ? 8.146 26.617 -34.686 1.00 48.12 94 GLY A C 1
ATOM 752 O O . GLY A 1 94 ? 8.671 25.890 -35.519 1.00 48.12 94 GLY A O 1
ATOM 753 N N . ARG A 1 95 ? 6.965 27.221 -34.844 1.00 52.28 95 ARG A N 1
ATOM 754 C CA . ARG A 1 95 ? 6.324 27.662 -36.095 1.00 52.28 95 ARG A CA 1
ATOM 755 C C . ARG A 1 95 ? 7.078 27.271 -37.379 1.00 52.28 95 ARG A C 1
ATOM 757 O O . ARG A 1 95 ? 8.017 27.952 -37.779 1.00 52.28 95 ARG A O 1
ATOM 764 N N . SER A 1 96 ? 6.586 26.250 -38.083 1.00 48.34 96 SER A N 1
ATOM 765 C CA . SER A 1 96 ? 6.712 26.232 -39.541 1.00 48.34 96 SER A CA 1
ATOM 766 C C . SER A 1 96 ? 5.889 27.414 -40.049 1.00 48.34 96 SER A C 1
ATOM 768 O O . SER A 1 96 ? 4.659 27.408 -39.997 1.00 48.34 96 SER A O 1
ATOM 770 N N . ALA A 1 97 ? 6.589 28.490 -40.397 1.00 53.34 97 ALA A N 1
ATOM 771 C CA . ALA A 1 97 ? 6.021 29.615 -41.104 1.00 53.34 97 ALA A CA 1
ATOM 772 C C . ALA A 1 97 ? 5.526 29.124 -42.471 1.00 53.34 97 ALA A C 1
ATOM 774 O O . ALA A 1 97 ? 6.296 28.611 -43.276 1.00 53.34 97 ALA A O 1
ATOM 775 N N . SER A 1 98 ? 4.221 29.258 -42.676 1.00 47.78 98 SER A N 1
ATOM 776 C CA . SER A 1 98 ? 3.629 29.869 -43.863 1.00 47.78 98 SER A CA 1
ATOM 777 C C . SER A 1 98 ? 4.385 29.652 -45.183 1.00 47.78 98 SER A C 1
ATOM 779 O O . SER A 1 98 ? 5.164 30.503 -45.604 1.00 47.78 98 SER A O 1
ATOM 781 N N . ALA A 1 99 ? 4.067 28.578 -45.904 1.00 52.22 99 ALA A N 1
ATOM 782 C CA . ALA A 1 99 ? 4.105 28.646 -47.362 1.00 52.22 99 ALA A CA 1
ATOM 783 C C . ALA A 1 99 ? 2.815 29.356 -47.824 1.00 52.22 99 ALA A C 1
ATOM 785 O O . ALA A 1 99 ? 1.722 28.904 -47.462 1.00 52.22 99 ALA A O 1
ATOM 786 N N . PRO A 1 100 ? 2.896 30.487 -48.548 1.00 57.84 100 PRO A N 1
ATOM 787 C CA . PRO A 1 100 ? 1.721 31.197 -49.020 1.00 57.84 100 PRO A CA 1
ATOM 788 C C . PRO A 1 100 ? 1.078 30.461 -50.197 1.00 57.84 100 PRO A C 1
ATOM 790 O O . PRO A 1 100 ? 1.732 29.811 -51.010 1.00 57.84 100 PRO A O 1
ATOM 793 N N . ALA A 1 101 ? -0.241 30.594 -50.261 1.00 54.62 101 ALA A N 1
ATOM 794 C CA . ALA A 1 101 ? -1.115 30.066 -51.288 1.00 54.62 101 ALA A CA 1
ATOM 795 C C . ALA A 1 101 ? -0.631 30.345 -52.721 1.00 54.62 101 ALA A C 1
ATOM 797 O O . ALA A 1 101 ? -0.329 31.484 -53.071 1.00 54.62 101 ALA A O 1
ATOM 798 N N . THR A 1 102 ? -0.743 29.343 -53.594 1.00 46.78 102 THR A N 1
ATOM 799 C CA . THR A 1 102 ? -1.073 29.587 -55.001 1.00 46.78 102 THR A CA 1
ATOM 800 C C . THR A 1 102 ? -2.354 28.849 -55.370 1.00 46.78 102 THR A C 1
ATOM 802 O O . THR A 1 102 ? -2.575 27.678 -55.071 1.00 46.78 102 THR A O 1
ATOM 805 N N . ARG A 1 103 ? -3.251 29.659 -55.926 1.00 52.31 103 ARG A N 1
ATOM 806 C CA . ARG A 1 103 ? -4.622 29.404 -56.354 1.00 52.31 103 ARG A CA 1
ATOM 807 C C . ARG A 1 103 ? -4.677 28.378 -57.485 1.00 52.31 103 ARG A C 1
ATOM 809 O O . ARG A 1 103 ? -3.835 28.412 -58.373 1.00 52.31 103 ARG A O 1
ATOM 816 N N . GLY A 1 104 ? -5.761 27.604 -57.546 1.00 49.78 104 GLY A N 1
ATOM 817 C CA . GLY A 1 104 ? -6.144 26.939 -58.791 1.00 49.78 104 GLY A CA 1
ATOM 818 C C . GLY A 1 104 ? -7.183 25.838 -58.640 1.00 49.78 104 GLY A C 1
ATOM 819 O O . GLY A 1 104 ? -6.855 24.671 -58.818 1.00 49.78 104 GLY A O 1
ATOM 820 N N . ARG A 1 105 ? -8.446 26.177 -58.353 1.00 47.19 105 ARG A N 1
ATOM 821 C CA . ARG A 1 105 ? -9.558 25.253 -58.626 1.00 47.19 105 ARG A CA 1
ATOM 822 C C . ARG A 1 105 ? -10.839 26.032 -58.949 1.00 47.19 105 ARG A C 1
ATOM 824 O O . ARG A 1 105 ? -11.407 26.632 -58.038 1.00 47.19 105 ARG A O 1
ATOM 831 N N . PRO A 1 106 ? -11.271 26.089 -60.224 1.00 59.06 106 PRO A N 1
ATOM 832 C CA . PRO A 1 106 ? -12.512 26.753 -60.586 1.00 59.06 106 PRO A CA 1
ATOM 833 C C . PRO A 1 106 ? -13.726 25.875 -60.271 1.00 59.06 106 PRO A C 1
ATOM 835 O O . PRO A 1 106 ? -13.674 24.644 -60.275 1.00 59.06 106 PRO A O 1
ATOM 838 N N . ALA A 1 107 ? -14.812 26.578 -59.972 1.00 61.06 107 ALA A N 1
ATOM 839 C CA . ALA A 1 107 ? -16.127 26.088 -59.608 1.00 61.06 107 ALA A CA 1
ATOM 840 C C . ALA A 1 107 ? -16.764 25.177 -60.666 1.00 61.06 107 ALA A C 1
ATOM 842 O O . ALA A 1 107 ? -16.660 25.455 -61.860 1.00 61.06 107 ALA A O 1
ATOM 843 N N . LYS A 1 108 ? -17.554 24.190 -60.218 1.00 47.28 108 LYS A N 1
ATOM 844 C CA . LYS A 1 108 ? -18.785 23.818 -60.926 1.00 47.28 108 LYS A CA 1
ATOM 845 C C . LYS A 1 108 ? -19.790 23.088 -60.025 1.00 47.28 108 LYS A C 1
ATOM 847 O O . LYS A 1 108 ? -19.531 21.983 -59.571 1.00 47.28 108 LYS A O 1
ATOM 852 N N . ALA A 1 109 ? -20.930 23.760 -59.863 1.00 45.66 109 ALA A N 1
ATOM 853 C CA . ALA A 1 109 ? -22.294 23.237 -59.807 1.00 45.66 109 ALA A CA 1
ATOM 854 C C . ALA A 1 109 ? -22.722 22.307 -58.649 1.00 45.66 109 ALA A C 1
ATOM 856 O O . ALA A 1 109 ? -22.491 21.103 -58.644 1.00 45.66 109 ALA A O 1
ATOM 857 N N . GLU A 1 110 ? -23.499 22.913 -57.746 1.00 49.75 110 GLU A N 1
ATOM 858 C CA . GLU A 1 110 ? -24.764 22.386 -57.199 1.00 49.75 110 GLU A CA 1
ATOM 859 C C . GLU A 1 110 ? -25.648 21.723 -58.295 1.00 49.75 110 GLU A C 1
ATOM 861 O O . GLU A 1 110 ? -25.541 22.126 -59.457 1.00 49.75 110 GLU A O 1
ATOM 866 N N . PRO A 1 111 ? -26.558 20.771 -57.973 1.00 57.47 111 PRO A N 1
ATOM 867 C CA . PRO A 1 111 ? -27.757 21.139 -57.211 1.00 57.47 111 PRO A CA 1
ATOM 868 C C . PRO A 1 111 ? -28.323 20.108 -56.212 1.00 57.47 111 PRO A C 1
ATOM 870 O O . PRO A 1 111 ? -28.269 18.895 -56.384 1.00 57.47 111 PRO A O 1
ATOM 873 N N . LYS A 1 112 ? -28.944 20.689 -55.178 1.00 54.62 112 LYS A N 1
ATOM 874 C CA . LYS A 1 112 ? -30.156 20.288 -54.439 1.00 54.62 112 LYS A CA 1
ATOM 875 C C . LYS A 1 112 ? -30.814 18.940 -54.787 1.00 54.62 112 LYS A C 1
ATOM 877 O O . LYS A 1 112 ? -31.350 18.777 -55.877 1.00 54.62 112 LYS A O 1
ATOM 882 N N . ALA A 1 113 ? -31.053 18.129 -53.751 1.00 49.00 113 ALA A N 1
ATOM 883 C CA . ALA A 1 113 ? -32.311 17.392 -53.602 1.00 49.00 113 ALA A CA 1
ATOM 884 C C . ALA A 1 113 ? -32.647 17.128 -52.121 1.00 49.00 113 ALA A C 1
ATOM 886 O O . ALA A 1 113 ? -31.829 16.648 -51.342 1.00 49.00 113 ALA A O 1
ATOM 887 N N . LYS A 1 114 ? -33.884 17.486 -51.762 1.00 48.78 114 LYS A N 1
ATOM 888 C CA . LYS A 1 114 ? -34.587 17.226 -50.498 1.00 48.78 114 LYS A CA 1
ATOM 889 C C . LYS A 1 114 ? -35.001 15.750 -50.381 1.00 48.78 114 LYS A C 1
ATOM 891 O O . LYS A 1 114 ? -35.565 15.231 -51.335 1.00 48.78 114 LYS A O 1
ATOM 896 N N . ALA A 1 115 ? -34.907 15.180 -49.179 1.00 48.91 115 ALA A N 1
ATOM 897 C CA . ALA A 1 115 ? -35.833 14.200 -48.565 1.00 48.91 115 ALA A CA 1
ATOM 898 C C . ALA A 1 115 ? -35.342 14.007 -47.112 1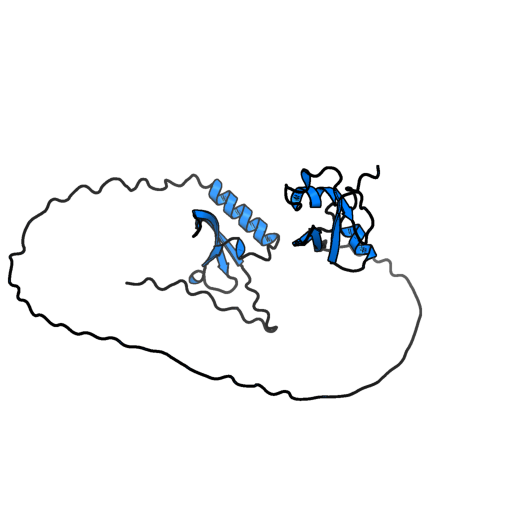.00 48.91 115 ALA A C 1
ATOM 900 O O . ALA A 1 115 ? -34.162 13.758 -46.919 1.00 48.91 115 ALA A O 1
ATOM 901 N N . LYS A 1 116 ? -36.049 14.290 -46.009 1.00 47.72 116 LYS A N 1
ATOM 902 C CA . LYS A 1 116 ? -37.399 13.945 -45.518 1.00 47.72 116 LYS A CA 1
ATOM 903 C C . LYS A 1 116 ? -37.679 12.434 -45.428 1.00 47.72 116 LYS A C 1
ATOM 905 O O . LYS A 1 116 ? -38.327 11.886 -46.305 1.00 47.72 116 LYS A O 1
ATOM 910 N N . ALA A 1 117 ? -37.266 11.830 -44.311 1.00 44.53 117 ALA A N 1
ATOM 911 C CA . ALA A 1 117 ? -37.925 10.729 -43.585 1.00 44.53 117 ALA A CA 1
ATOM 912 C C . ALA A 1 117 ? -37.246 10.668 -42.193 1.00 44.53 117 ALA A C 1
ATOM 914 O O . ALA A 1 117 ? -36.029 10.569 -42.126 1.00 44.53 117 ALA A O 1
ATOM 915 N N . ALA A 1 118 ? -37.877 10.996 -41.060 1.00 45.44 118 ALA A N 1
ATOM 916 C CA . ALA A 1 118 ? -38.939 10.259 -40.369 1.00 45.44 118 ALA A CA 1
ATOM 917 C C . ALA A 1 118 ? -38.616 8.759 -40.250 1.00 45.44 118 ALA A C 1
ATOM 919 O O . ALA A 1 118 ? -38.817 8.004 -41.192 1.00 45.44 118 ALA A O 1
ATOM 920 N N . GLY A 1 119 ? -38.115 8.349 -39.083 1.00 37.38 119 GLY A N 1
ATOM 921 C CA . GLY A 1 119 ? -37.799 6.958 -38.767 1.00 37.38 119 GLY A CA 1
ATOM 922 C C . GLY A 1 119 ? -37.625 6.759 -37.267 1.00 37.38 119 GLY A C 1
ATOM 923 O O . GLY A 1 119 ? -36.509 6.663 -36.771 1.00 37.38 119 GLY A O 1
ATOM 924 N N . ALA A 1 120 ? -38.746 6.748 -36.547 1.00 44.47 120 ALA A N 1
ATOM 925 C CA . ALA A 1 120 ? -38.836 6.205 -35.202 1.00 44.47 120 ALA A CA 1
ATOM 926 C C . ALA A 1 120 ? -38.718 4.670 -35.258 1.00 44.47 120 ALA A C 1
ATOM 928 O O . ALA A 1 120 ? -39.330 4.029 -36.107 1.00 44.47 120 ALA A O 1
ATOM 929 N N . GLY A 1 121 ? -37.967 4.092 -34.324 1.00 39.28 121 GLY A N 1
ATOM 930 C CA . GLY A 1 121 ? -37.902 2.653 -34.058 1.00 39.28 121 GLY A CA 1
ATOM 931 C C . GLY A 1 121 ? -36.814 2.424 -33.007 1.00 39.28 121 GLY A C 1
ATOM 932 O O . GLY A 1 121 ? -35.647 2.646 -33.281 1.00 39.28 121 GLY A O 1
ATOM 933 N N . GLY A 1 122 ? -37.096 2.118 -31.741 1.00 39.25 122 GLY A N 1
ATOM 934 C CA . GLY A 1 122 ? -38.087 1.153 -31.280 1.00 39.25 122 GLY A CA 1
ATOM 935 C C . GLY A 1 122 ? -37.477 -0.248 -31.337 1.00 39.25 122 GLY A C 1
ATOM 936 O O . GLY A 1 122 ? -37.872 -1.049 -32.169 1.00 39.25 122 GLY A O 1
ATOM 937 N N . GLY A 1 123 ? -36.486 -0.530 -30.484 1.00 40.03 123 GLY A N 1
ATOM 938 C CA . GLY A 1 123 ? -35.775 -1.813 -30.447 1.00 40.03 123 GLY A CA 1
ATOM 939 C C . GLY A 1 123 ? -35.598 -2.331 -29.024 1.00 40.03 123 GLY A C 1
ATOM 940 O O . GLY A 1 123 ? -34.501 -2.325 -28.477 1.00 40.03 123 GLY A O 1
ATOM 941 N N . LYS A 1 124 ? -36.705 -2.751 -28.406 1.00 43.53 124 LYS A N 1
ATOM 942 C CA . LYS A 1 124 ? -36.759 -3.409 -27.093 1.00 43.53 124 LYS A CA 1
ATOM 943 C C . LYS A 1 124 ? -36.303 -4.869 -27.264 1.00 43.53 124 LYS A C 1
ATOM 945 O O . LYS A 1 124 ? -37.103 -5.738 -27.596 1.00 43.53 124 LYS A O 1
ATOM 950 N N . GLY A 1 125 ? -35.010 -5.133 -27.083 1.00 42.69 125 GLY A N 1
ATOM 951 C CA . GLY A 1 125 ? -34.424 -6.476 -27.157 1.00 42.69 125 GLY A CA 1
ATOM 952 C C . GLY A 1 125 ? -34.539 -7.232 -25.834 1.00 42.69 125 GLY A C 1
ATOM 953 O O . GLY A 1 125 ? -33.716 -7.066 -24.942 1.00 42.69 125 GLY A O 1
ATOM 954 N N . LYS A 1 126 ? -35.570 -8.071 -25.724 1.00 46.06 126 LYS A N 1
ATOM 955 C CA . LYS A 1 126 ? -35.818 -9.046 -24.653 1.00 46.06 126 LYS A CA 1
ATOM 956 C C . LYS A 1 126 ? -35.244 -10.407 -25.074 1.00 46.06 126 LYS A C 1
ATOM 958 O O . LYS A 1 126 ? -35.754 -10.980 -26.028 1.00 46.06 126 LYS A O 1
ATOM 963 N N . ARG A 1 127 ? -34.245 -10.944 -24.364 1.00 45.38 127 ARG A N 1
ATOM 964 C CA . ARG A 1 127 ? -33.864 -12.381 -24.340 1.00 45.38 127 ARG A CA 1
ATOM 965 C C . ARG A 1 127 ? -33.325 -12.665 -22.926 1.00 45.38 127 ARG A C 1
ATOM 967 O O . ARG A 1 127 ? -32.367 -12.018 -22.533 1.00 45.38 127 ARG A O 1
ATOM 974 N N . THR A 1 128 ? -33.996 -13.378 -22.007 1.00 42.62 128 THR A N 1
ATOM 975 C CA . THR A 1 128 ? -34.278 -14.838 -21.952 1.00 42.62 128 THR A CA 1
ATOM 976 C C . THR A 1 128 ? -33.043 -15.631 -22.402 1.00 42.62 128 THR A C 1
ATOM 978 O O . THR A 1 128 ? -32.658 -15.506 -23.554 1.00 42.62 128 THR A O 1
ATOM 981 N N . THR A 1 129 ? -32.328 -16.401 -21.585 1.00 43.19 129 THR A N 1
ATOM 982 C CA . THR A 1 129 ? -32.780 -17.487 -20.702 1.00 43.19 129 THR A CA 1
ATOM 983 C C . THR A 1 129 ? -31.618 -17.947 -19.807 1.00 43.19 129 THR A C 1
ATOM 985 O O . THR A 1 129 ? -30.480 -18.023 -20.263 1.00 43.19 129 THR A O 1
ATOM 988 N N . LYS A 1 130 ? -31.938 -18.329 -18.562 1.00 47.69 130 LYS A N 1
ATOM 989 C CA . LYS A 1 130 ? -31.156 -19.252 -17.717 1.00 47.69 130 LYS A CA 1
ATOM 990 C C . LYS A 1 130 ? -30.798 -20.532 -18.488 1.00 47.69 130 LYS A C 1
ATOM 992 O O . LYS A 1 130 ? -31.656 -21.034 -19.213 1.00 47.69 130 LYS A O 1
ATOM 997 N N . PRO A 1 131 ? -29.668 -21.166 -18.152 1.00 56.69 131 PRO A N 1
ATOM 998 C CA . PRO A 1 131 ? -29.687 -22.606 -17.950 1.00 56.69 131 PRO A CA 1
ATOM 999 C C . PRO A 1 131 ? -29.388 -22.954 -16.490 1.00 56.69 131 PRO A C 1
ATOM 1001 O O . PRO A 1 131 ? -28.439 -22.472 -15.875 1.00 56.69 131 PRO A O 1
ATOM 1004 N N . ALA A 1 132 ? -30.270 -23.786 -15.945 1.00 46.09 132 ALA A N 1
ATOM 1005 C CA . ALA A 1 132 ? -30.042 -24.558 -14.742 1.00 46.09 132 ALA A CA 1
ATOM 1006 C C . ALA A 1 132 ? -28.915 -25.563 -15.011 1.00 46.09 132 ALA A C 1
ATOM 1008 O O . ALA A 1 132 ? -28.954 -26.255 -16.026 1.00 46.09 132 ALA A O 1
ATOM 1009 N N . ILE A 1 133 ? -27.944 -25.655 -14.103 1.00 45.84 133 ILE A N 1
ATOM 1010 C CA . ILE A 1 133 ? -27.031 -26.794 -14.044 1.00 45.84 133 ILE A CA 1
ATOM 1011 C C . ILE A 1 133 ? -27.298 -27.551 -12.747 1.00 45.84 133 ILE A C 1
ATOM 1013 O O . ILE A 1 133 ? -27.414 -26.989 -11.658 1.00 45.84 133 ILE A O 1
ATOM 1017 N N . GLU A 1 134 ? -27.502 -28.838 -12.978 1.00 45.59 134 GLU A N 1
ATOM 1018 C CA . GLU A 1 134 ? -27.930 -29.920 -12.113 1.00 45.59 134 GLU A CA 1
ATOM 1019 C C . GLU A 1 134 ? -27.107 -30.079 -10.834 1.00 45.59 134 GLU A C 1
ATOM 1021 O O . GLU A 1 134 ? -25.879 -30.072 -10.832 1.00 45.59 134 GLU A O 1
ATOM 1026 N N . LYS A 1 135 ? -27.836 -30.375 -9.755 1.00 46.25 135 LYS A N 1
ATOM 1027 C CA . LYS A 1 135 ? -27.335 -31.067 -8.571 1.00 46.25 135 LYS A CA 1
ATOM 1028 C C . LYS A 1 135 ? -27.202 -32.566 -8.881 1.00 46.25 135 LYS A C 1
ATOM 1030 O O . LYS A 1 135 ? -28.209 -33.219 -9.141 1.00 46.25 135 LYS A O 1
ATOM 1035 N N . LYS A 1 136 ? -26.001 -33.126 -8.738 1.00 48.78 136 LYS A N 1
ATOM 1036 C CA . LYS A 1 136 ? -25.718 -34.552 -8.456 1.00 48.78 136 LYS A CA 1
ATOM 1037 C C . LYS A 1 136 ? -24.645 -34.535 -7.362 1.00 48.78 136 LYS A C 1
ATOM 1039 O O . LYS A 1 136 ? -23.668 -33.820 -7.503 1.00 48.78 136 LYS A O 1
ATOM 1044 N N . GLY A 1 137 ? -24.845 -35.076 -6.163 1.00 40.16 137 GLY A N 1
ATOM 1045 C CA . GLY A 1 137 ? -25.076 -36.486 -5.833 1.00 40.16 137 GLY A CA 1
ATOM 1046 C C . GLY A 1 137 ? -23.847 -36.958 -5.036 1.00 40.16 137 GLY A C 1
ATOM 1047 O O . GLY A 1 137 ? -22.794 -37.164 -5.610 1.00 40.16 137 GLY A O 1
ATOM 1048 N N . ARG A 1 138 ? -23.864 -36.848 -3.702 1.00 42.25 138 ARG A N 1
ATOM 1049 C CA . ARG A 1 138 ? -23.942 -37.971 -2.744 1.00 42.25 138 ARG A CA 1
ATOM 1050 C C . ARG A 1 138 ? -22.914 -39.091 -2.984 1.00 42.25 138 ARG A C 1
ATOM 1052 O O . ARG A 1 138 ? -23.162 -39.977 -3.791 1.00 42.25 138 ARG A O 1
ATOM 1059 N N . ALA A 1 139 ? -21.894 -39.158 -2.128 1.00 43.53 139 ALA A N 1
ATOM 1060 C CA . ALA A 1 139 ? -21.272 -40.420 -1.727 1.00 43.53 139 ALA A CA 1
ATOM 1061 C C . ALA A 1 139 ? -20.928 -40.381 -0.229 1.00 43.53 139 ALA A C 1
ATOM 1063 O O . ALA A 1 139 ? -20.293 -39.455 0.264 1.00 43.53 139 ALA A O 1
ATOM 1064 N N . LYS A 1 140 ? -21.447 -41.386 0.482 1.00 44.28 140 LYS A N 1
ATOM 1065 C CA . LYS A 1 140 ? -21.128 -41.771 1.861 1.00 44.28 140 LYS A CA 1
ATOM 1066 C C . LYS A 1 140 ? -19.928 -42.726 1.836 1.00 44.28 140 LYS A C 1
ATOM 1068 O O . LYS A 1 140 ? -19.860 -43.556 0.937 1.00 44.28 140 LYS A O 1
ATOM 1073 N N . GLY A 1 141 ? -19.138 -42.727 2.909 1.00 36.00 141 GLY A N 1
ATOM 1074 C CA . GLY A 1 141 ? -18.202 -43.804 3.268 1.00 36.00 141 GLY A CA 1
ATOM 1075 C C . GLY A 1 141 ? -16.770 -43.276 3.410 1.00 36.00 141 GLY A C 1
ATOM 1076 O O . GLY A 1 141 ? -16.322 -42.547 2.547 1.00 36.00 141 GLY A O 1
ATOM 1077 N N . GLY A 1 142 ? -16.009 -43.554 4.465 1.00 37.97 142 GLY A N 1
ATOM 1078 C CA . GLY A 1 142 ? -16.173 -44.581 5.479 1.00 37.97 142 GLY A CA 1
ATOM 1079 C C . GLY A 1 142 ? -15.301 -44.330 6.711 1.00 37.97 142 GLY A C 1
ATOM 1080 O O . GLY A 1 142 ? -14.395 -43.506 6.721 1.00 37.97 142 GLY A O 1
ATOM 1081 N N . ARG A 1 143 ? -15.667 -45.065 7.762 1.00 41.28 143 ARG A N 1
ATOM 1082 C CA . ARG A 1 143 ? -14.990 -45.206 9.052 1.00 41.28 143 ARG A CA 1
ATOM 1083 C C . ARG A 1 143 ? -13.665 -45.960 8.904 1.00 41.28 143 ARG A C 1
ATOM 1085 O O . ARG A 1 143 ? -13.581 -46.901 8.122 1.00 41.28 143 ARG A O 1
ATOM 1092 N N . GLY A 1 144 ? -12.742 -45.659 9.812 1.00 36.22 144 GLY A N 1
ATOM 1093 C CA . GLY A 1 144 ? -11.562 -46.460 10.156 1.00 36.22 144 GLY A CA 1
ATOM 1094 C C . GLY A 1 144 ? -10.337 -45.548 10.246 1.00 36.22 144 GLY A C 1
ATOM 1095 O O . GLY A 1 144 ? -10.163 -44.713 9.380 1.00 36.22 144 GLY A O 1
ATOM 1096 N N . LYS A 1 145 ? -9.452 -45.617 11.237 1.00 41.09 145 LYS A N 1
ATOM 1097 C CA . LYS A 1 145 ? -9.231 -46.612 12.284 1.00 41.09 145 LYS A CA 1
ATOM 1098 C C . LYS A 1 145 ? -8.289 -45.979 13.327 1.00 41.09 145 LYS A C 1
ATOM 1100 O O . LYS A 1 145 ? -7.618 -44.993 13.052 1.00 41.09 145 LYS A O 1
ATOM 1105 N N . ALA A 1 146 ? -8.309 -46.566 14.513 1.00 37.34 146 ALA A N 1
ATOM 1106 C CA . ALA A 1 146 ? -7.649 -46.179 15.752 1.00 37.34 146 ALA A CA 1
ATOM 1107 C C . ALA A 1 146 ? -6.109 -46.035 15.722 1.00 37.34 146 ALA A C 1
ATOM 1109 O O . ALA A 1 146 ? -5.430 -46.741 14.985 1.00 37.34 146 ALA A O 1
ATOM 1110 N N . ALA A 1 147 ? -5.633 -45.164 16.623 1.00 40.03 147 ALA A N 1
ATOM 1111 C CA . ALA A 1 147 ? -4.598 -45.350 17.651 1.00 40.03 147 ALA A CA 1
ATOM 1112 C C . ALA A 1 147 ? -3.372 -46.248 17.389 1.00 40.03 147 ALA A C 1
ATOM 1114 O O . ALA A 1 147 ? -3.508 -47.452 17.192 1.00 40.03 147 ALA A O 1
ATOM 1115 N N . ALA A 1 148 ? -2.193 -45.645 17.579 1.00 35.59 148 ALA A N 1
ATOM 1116 C CA . ALA A 1 148 ? -0.937 -46.163 18.155 1.00 35.59 148 ALA A CA 1
ATOM 1117 C C . ALA A 1 148 ? 0.175 -45.185 17.716 1.00 35.59 148 ALA A C 1
ATOM 1119 O O . ALA A 1 148 ? 0.114 -44.677 16.607 1.00 35.59 148 ALA A O 1
ATOM 1120 N N . ALA A 1 149 ? 1.220 -44.845 18.454 1.00 37.41 149 ALA A N 1
ATOM 1121 C CA . ALA A 1 149 ? 1.652 -45.120 19.808 1.00 37.41 149 ALA A CA 1
ATOM 1122 C C . ALA A 1 149 ? 2.713 -44.054 20.135 1.00 37.41 149 ALA A C 1
ATOM 1124 O O . ALA A 1 149 ? 3.345 -43.486 19.244 1.00 37.41 149 ALA A O 1
ATOM 1125 N N . ALA A 1 150 ? 2.891 -43.796 21.423 1.00 37.66 150 ALA A N 1
ATOM 1126 C CA . ALA A 1 150 ? 3.990 -43.015 21.952 1.00 37.66 150 ALA A CA 1
ATOM 1127 C C . ALA A 1 150 ? 5.343 -43.728 21.760 1.00 37.66 150 ALA A C 1
ATOM 1129 O O . ALA A 1 150 ? 5.397 -44.955 21.820 1.00 37.66 150 ALA A O 1
ATOM 1130 N N . ALA A 1 151 ? 6.411 -42.926 21.671 1.00 38.47 151 ALA A N 1
ATOM 1131 C CA . ALA A 1 151 ? 7.605 -42.977 22.531 1.00 38.47 151 ALA A CA 1
ATOM 1132 C C . ALA A 1 151 ? 8.966 -42.949 21.806 1.00 38.47 151 ALA A C 1
ATOM 1134 O O . ALA A 1 151 ? 9.203 -43.674 20.848 1.00 38.47 151 ALA A O 1
ATOM 1135 N N . ALA A 1 152 ? 9.859 -42.183 22.451 1.00 37.78 152 ALA A N 1
ATOM 1136 C CA . ALA A 1 152 ? 11.326 -42.185 22.428 1.00 37.78 152 ALA A CA 1
ATOM 1137 C C . ALA A 1 152 ? 12.008 -41.544 21.199 1.00 37.78 152 ALA A C 1
ATOM 1139 O O . ALA A 1 152 ? 11.904 -42.030 20.084 1.00 37.78 152 ALA A O 1
ATOM 1140 N N . SER A 1 153 ? 12.611 -40.355 21.332 1.00 37.84 153 SER A N 1
ATOM 1141 C CA . SER A 1 153 ? 13.857 -40.022 22.063 1.00 37.84 153 SER A CA 1
ATOM 1142 C C . SER A 1 153 ? 15.113 -40.480 21.321 1.00 37.84 153 SER A C 1
ATOM 1144 O O . SER A 1 153 ? 15.431 -41.663 21.342 1.00 37.84 153 SER A O 1
ATOM 1146 N N . ALA A 1 154 ? 15.856 -39.524 20.756 1.00 36.34 154 ALA A N 1
ATOM 1147 C CA . ALA A 1 154 ? 17.212 -39.166 21.195 1.00 36.34 154 ALA A CA 1
ATOM 1148 C C . ALA A 1 154 ? 18.027 -38.530 20.054 1.00 36.34 154 ALA A C 1
ATOM 1150 O O . ALA A 1 154 ? 18.234 -39.128 19.006 1.00 36.34 154 ALA A O 1
ATOM 1151 N N . ALA A 1 155 ? 18.518 -37.323 20.342 1.00 41.66 155 ALA A N 1
ATOM 1152 C CA . ALA A 1 155 ? 19.834 -36.796 19.995 1.00 41.66 155 ALA A CA 1
ATOM 1153 C C . ALA A 1 155 ? 20.408 -37.083 18.592 1.00 41.66 155 ALA A C 1
ATOM 1155 O O . ALA A 1 155 ? 21.093 -38.076 18.365 1.00 41.66 155 ALA A O 1
ATOM 1156 N N . ALA A 1 156 ? 20.324 -36.073 17.730 1.00 40.62 156 ALA A N 1
ATOM 1157 C CA . ALA A 1 156 ? 21.430 -35.739 16.844 1.00 40.62 156 ALA A CA 1
ATOM 1158 C C . ALA A 1 156 ? 21.570 -34.216 16.815 1.00 40.62 156 ALA A C 1
ATOM 1160 O O . ALA A 1 156 ? 20.848 -33.512 16.115 1.00 40.62 156 ALA A O 1
ATOM 1161 N N . ALA A 1 157 ? 22.486 -33.721 17.646 1.00 46.69 157 ALA A N 1
ATOM 1162 C CA . ALA A 1 157 ? 23.037 -32.387 17.526 1.00 46.69 157 ALA A CA 1
ATOM 1163 C C . ALA A 1 157 ? 23.814 -32.327 16.204 1.00 46.69 157 ALA A C 1
ATOM 1165 O O . ALA A 1 157 ? 24.978 -32.713 16.133 1.00 46.69 157 ALA A O 1
ATOM 1166 N N . ALA A 1 158 ? 23.136 -31.896 15.148 1.00 46.09 158 ALA A N 1
ATOM 1167 C CA . ALA A 1 158 ? 23.768 -31.394 13.948 1.00 46.09 158 ALA A CA 1
ATOM 1168 C C . ALA A 1 158 ? 23.551 -29.885 13.962 1.00 46.09 158 ALA A C 1
ATOM 1170 O O . ALA A 1 158 ? 22.415 -29.419 14.033 1.00 46.09 158 ALA A O 1
ATOM 1171 N N . ALA A 1 159 ? 24.655 -29.144 13.957 1.00 49.56 159 ALA A N 1
ATOM 1172 C CA . ALA A 1 159 ? 24.680 -27.726 13.664 1.00 49.56 159 ALA A CA 1
ATOM 1173 C C . ALA A 1 159 ? 24.120 -27.531 12.248 1.00 49.56 159 ALA A C 1
ATOM 1175 O O . ALA A 1 159 ? 24.852 -27.570 11.264 1.00 49.56 159 ALA A O 1
ATOM 1176 N N . ALA A 1 160 ? 22.796 -27.429 12.156 1.00 51.38 160 ALA A N 1
ATOM 1177 C CA . ALA A 1 160 ? 22.123 -26.904 10.994 1.00 51.38 160 ALA A CA 1
ATOM 1178 C C . ALA A 1 160 ? 22.391 -25.406 11.026 1.00 51.38 160 ALA A C 1
ATOM 1180 O O . ALA A 1 160 ? 21.972 -24.710 11.954 1.00 51.38 160 ALA A O 1
ATOM 1181 N N . GLU A 1 161 ? 23.160 -24.939 10.052 1.00 51.12 161 GLU A N 1
ATOM 1182 C CA . GLU A 1 161 ? 23.158 -23.540 9.669 1.00 51.12 161 GLU A CA 1
ATOM 1183 C C . GLU A 1 161 ? 21.692 -23.169 9.430 1.00 51.12 161 GLU A C 1
ATOM 1185 O O . GLU A 1 161 ? 21.066 -23.616 8.472 1.00 51.12 161 GLU A O 1
ATOM 1190 N N . HIS A 1 162 ? 21.119 -22.475 10.412 1.00 53.06 162 HIS A N 1
ATOM 1191 C CA . HIS A 1 162 ? 19.796 -21.890 10.349 1.00 53.06 162 HIS A CA 1
ATOM 1192 C C . HIS A 1 162 ? 19.891 -20.835 9.254 1.00 53.06 162 HIS A C 1
ATOM 1194 O O . HIS A 1 162 ? 20.373 -19.725 9.493 1.00 53.06 162 HIS A O 1
ATOM 1200 N N . GLU A 1 163 ? 19.530 -21.220 8.026 1.00 57.12 163 GLU A N 1
ATOM 1201 C CA . GLU A 1 163 ? 19.104 -20.234 7.045 1.00 57.12 163 GLU A CA 1
ATOM 1202 C C . GLU A 1 163 ? 18.095 -19.347 7.775 1.00 57.12 163 GLU A C 1
ATOM 1204 O O . GLU A 1 163 ? 17.218 -19.901 8.446 1.00 57.12 163 GLU A O 1
ATOM 1209 N N . PRO A 1 164 ? 18.268 -18.013 7.763 1.00 55.16 164 PRO A N 1
ATOM 1210 C CA . PRO A 1 164 ? 17.269 -17.133 8.332 1.00 55.16 164 PRO A CA 1
ATOM 1211 C C . PRO A 1 164 ? 15.980 -17.453 7.588 1.00 55.16 164 PRO A C 1
ATOM 1213 O O . PRO A 1 164 ? 15.859 -17.110 6.412 1.00 55.16 164 PRO A O 1
ATOM 1216 N N . ASP A 1 165 ? 15.094 -18.198 8.259 1.00 52.56 165 ASP A N 1
ATOM 1217 C CA . ASP A 1 165 ? 13.707 -18.398 7.868 1.00 52.56 165 ASP A CA 1
ATOM 1218 C C . ASP A 1 165 ? 13.258 -17.021 7.400 1.00 52.56 165 ASP A C 1
ATOM 1220 O O . ASP A 1 165 ? 13.356 -16.062 8.174 1.00 52.56 165 ASP A O 1
ATOM 1224 N N . GLU A 1 166 ? 12.950 -16.895 6.104 1.00 60.53 166 GLU A N 1
ATOM 1225 C CA . GLU A 1 166 ? 12.420 -15.659 5.548 1.00 60.53 166 GLU A CA 1
ATOM 1226 C C . GLU A 1 166 ? 11.291 -15.270 6.490 1.00 60.53 166 GLU A C 1
ATOM 1228 O O . GLU A 1 166 ? 10.298 -15.989 6.561 1.00 60.53 166 GLU A O 1
ATOM 1233 N N . GLU A 1 167 ? 11.511 -14.227 7.301 1.00 62.50 167 GLU A N 1
ATOM 1234 C CA . GLU A 1 167 ? 10.561 -13.773 8.304 1.00 62.50 167 GLU A CA 1
ATOM 1235 C C . GLU A 1 167 ? 9.307 -13.395 7.526 1.00 62.50 167 GLU A C 1
ATOM 1237 O O . GLU A 1 167 ? 9.211 -12.291 6.987 1.00 62.50 167 GLU A O 1
ATOM 1242 N N . GLU A 1 168 ? 8.393 -14.354 7.361 1.00 72.19 168 GLU A N 1
ATOM 1243 C CA . GLU A 1 168 ? 7.136 -14.142 6.675 1.00 72.19 168 GLU A CA 1
ATOM 1244 C C . GLU A 1 168 ? 6.490 -12.990 7.423 1.00 72.19 168 GLU A C 1
ATOM 1246 O O . GLU A 1 168 ? 6.130 -13.142 8.589 1.00 72.19 168 GLU A O 1
ATOM 1251 N N . GLU A 1 169 ? 6.422 -11.812 6.801 1.00 77.62 169 GLU A N 1
ATOM 1252 C CA . GLU A 1 169 ? 5.836 -10.636 7.427 1.00 77.62 169 GLU A CA 1
ATOM 1253 C C . GLU A 1 169 ? 4.418 -11.023 7.861 1.00 77.62 169 GLU A C 1
ATOM 1255 O O . GLU A 1 169 ? 3.528 -11.224 7.031 1.00 77.62 169 GLU A O 1
ATOM 1260 N N . HIS A 1 170 ? 4.217 -11.219 9.167 1.00 85.62 170 HIS A N 1
ATOM 1261 C CA . HIS A 1 170 ? 2.949 -11.692 9.701 1.00 85.62 170 HIS A CA 1
ATOM 1262 C C . HIS A 1 170 ? 1.940 -10.548 9.600 1.00 85.62 170 HIS A C 1
ATOM 1264 O O . HIS A 1 170 ? 1.840 -9.683 10.474 1.00 85.62 170 HIS A O 1
ATOM 1270 N N . VAL A 1 171 ? 1.211 -10.524 8.483 1.00 91.62 171 VAL A N 1
ATOM 1271 C CA . VAL A 1 171 ? 0.147 -9.555 8.235 1.00 91.62 171 VAL A CA 1
ATOM 1272 C C . VAL A 1 171 ? -1.074 -9.944 9.061 1.00 91.62 171 VAL A C 1
ATOM 1274 O O . VAL A 1 171 ? -1.734 -10.951 8.806 1.00 91.62 171 VAL A O 1
ATOM 1277 N N . VAL A 1 172 ? -1.406 -9.100 10.030 1.00 93.88 172 VAL A N 1
ATOM 1278 C CA . VAL A 1 172 ? -2.609 -9.205 10.849 1.00 93.88 172 VAL A CA 1
ATOM 1279 C C . VAL A 1 172 ? -3.699 -8.310 10.276 1.00 93.88 172 VAL A C 1
ATOM 1281 O O . VAL A 1 172 ? -3.477 -7.142 9.950 1.00 93.88 172 VAL A O 1
ATOM 1284 N N . HIS A 1 173 ? -4.916 -8.836 10.184 1.00 93.81 173 HIS A N 1
ATOM 1285 C CA . HIS A 1 173 ? -6.087 -8.052 9.837 1.00 93.81 173 HIS A CA 1
ATOM 1286 C C . HIS A 1 173 ? -6.696 -7.395 11.072 1.00 93.81 173 HIS A C 1
ATOM 1288 O O . HIS A 1 173 ? -7.281 -8.054 11.923 1.00 93.81 173 HIS A O 1
ATOM 1294 N N . VAL A 1 174 ? -6.625 -6.072 11.140 1.00 94.75 174 VAL A N 1
ATOM 1295 C CA . VAL A 1 174 ? -7.279 -5.302 12.196 1.00 94.75 174 VAL A CA 1
ATOM 1296 C C . VAL A 1 174 ? -8.631 -4.813 11.701 1.00 94.75 174 VAL A C 1
ATOM 1298 O O . VAL A 1 174 ? -8.714 -4.147 10.664 1.00 94.75 174 VAL A O 1
ATOM 1301 N N . VAL A 1 175 ? -9.686 -5.128 12.449 1.00 94.06 175 VAL A N 1
ATOM 1302 C CA . VAL A 1 175 ? -11.050 -4.647 12.227 1.00 94.06 175 VAL A CA 1
ATOM 1303 C C . VAL A 1 175 ? -11.383 -3.626 13.301 1.00 94.06 175 VAL A C 1
ATOM 1305 O O . VAL A 1 175 ? -11.587 -3.970 14.458 1.00 94.06 175 VAL A O 1
ATOM 1308 N N . LEU A 1 176 ? -11.479 -2.362 12.909 1.00 93.19 176 LEU A N 1
ATOM 1309 C CA . LEU A 1 176 ? -11.823 -1.280 13.817 1.00 93.19 176 LEU A CA 1
ATOM 1310 C C . LEU A 1 176 ? -13.294 -0.906 13.688 1.00 93.19 176 LEU A C 1
ATOM 1312 O O . LEU A 1 176 ? -13.772 -0.546 12.603 1.00 93.19 176 LEU A O 1
ATOM 1316 N N . LYS A 1 177 ? -13.993 -0.932 14.820 1.00 91.75 177 LYS A N 1
ATOM 1317 C CA . LYS A 1 177 ? -15.369 -0.468 14.968 1.00 91.75 177 LYS A CA 1
ATOM 1318 C C . LYS A 1 177 ? -15.382 0.868 15.706 1.00 91.75 177 LYS A C 1
ATOM 1320 O O . LYS A 1 177 ? -14.921 0.991 16.837 1.00 91.75 177 LYS A O 1
ATOM 1325 N N . TYR A 1 178 ? -15.945 1.881 15.054 1.00 87.94 178 TYR A N 1
ATOM 1326 C CA . TYR A 1 178 ? -16.225 3.170 15.681 1.00 87.94 178 TYR A CA 1
ATOM 1327 C C . TYR A 1 178 ? -17.588 3.681 15.234 1.00 87.94 178 TYR A C 1
ATOM 1329 O O . TYR A 1 178 ? -17.864 3.851 14.036 1.00 87.94 178 TYR A O 1
ATOM 1337 N N . LYS A 1 179 ? -18.457 3.947 16.211 1.00 86.00 179 LYS A N 1
ATOM 1338 C CA . LYS A 1 179 ? -19.857 4.335 15.993 1.00 86.00 179 LYS A CA 1
ATOM 1339 C C . LYS A 1 179 ? -20.591 3.283 15.140 1.00 86.00 179 LYS A C 1
ATOM 1341 O O . LYS A 1 179 ? -20.927 2.215 15.626 1.00 86.00 179 LYS A O 1
ATOM 1346 N N . LYS A 1 180 ? -20.858 3.585 13.864 1.00 88.50 180 LYS A N 1
ATOM 1347 C CA . LYS A 1 180 ? -21.540 2.698 12.892 1.00 88.50 180 LYS A CA 1
ATOM 1348 C C . LYS A 1 180 ? -20.662 2.354 11.688 1.00 88.50 180 LYS A C 1
ATOM 1350 O O . LYS A 1 180 ? -21.170 1.947 10.645 1.00 88.50 180 LYS A O 1
ATOM 1355 N N . LYS A 1 181 ? -19.361 2.620 11.787 1.00 88.50 181 LYS A N 1
ATOM 1356 C CA . LYS A 1 181 ? -18.399 2.368 10.718 1.00 88.50 181 LYS A CA 1
ATOM 1357 C C . LYS A 1 181 ? -17.474 1.242 11.145 1.00 88.50 181 LYS A C 1
ATOM 1359 O O . LYS A 1 181 ? -17.000 1.220 12.278 1.00 88.50 181 LYS A O 1
ATOM 1364 N N . THR A 1 182 ? -17.216 0.353 10.198 1.00 93.19 182 THR A N 1
ATOM 1365 C CA . THR A 1 182 ? -16.241 -0.723 10.326 1.00 93.19 182 THR A CA 1
ATOM 1366 C C . THR A 1 182 ? -15.194 -0.517 9.250 1.00 93.19 182 THR A C 1
ATOM 1368 O O . THR A 1 182 ? -15.538 -0.335 8.078 1.00 93.19 182 THR A O 1
ATOM 1371 N N . GLN A 1 183 ? -13.930 -0.504 9.645 1.00 92.06 183 GLN A N 1
ATOM 1372 C CA . GLN A 1 183 ? -12.803 -0.452 8.723 1.00 92.06 183 GLN A CA 1
ATOM 1373 C C . GLN A 1 183 ? -11.887 -1.640 8.979 1.00 92.06 183 GLN A C 1
ATOM 1375 O O . GLN A 1 183 ? -11.783 -2.109 10.107 1.00 92.06 183 GLN A O 1
ATOM 1380 N N . ARG A 1 184 ? -11.276 -2.154 7.911 1.00 93.75 184 ARG A N 1
ATOM 1381 C CA . AR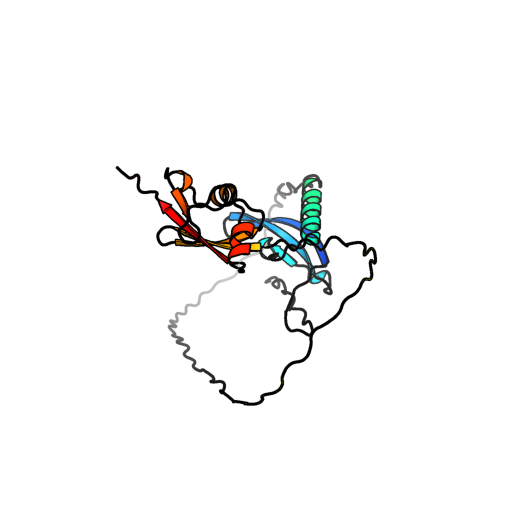G A 1 184 ? -10.389 -3.315 7.955 1.00 93.75 184 ARG A CA 1
ATOM 1382 C C . ARG A 1 184 ? -9.074 -2.958 7.284 1.00 93.75 184 ARG A C 1
ATOM 1384 O O . ARG A 1 184 ? -9.089 -2.426 6.173 1.00 93.75 184 ARG A O 1
ATOM 1391 N N . TRP A 1 185 ? -7.966 -3.282 7.935 1.00 94.81 185 TRP A N 1
ATOM 1392 C CA . TRP A 1 185 ? -6.617 -3.070 7.412 1.00 94.81 185 TRP A CA 1
ATOM 1393 C C . TRP A 1 185 ? -5.779 -4.326 7.593 1.00 94.81 185 TRP A C 1
ATOM 1395 O O . TRP A 1 185 ? -6.012 -5.081 8.528 1.00 94.81 185 TRP A O 1
ATOM 1405 N N . GLY A 1 186 ? -4.831 -4.561 6.687 1.00 93.94 186 GLY A N 1
ATOM 1406 C CA . GLY A 1 186 ? -3.717 -5.473 6.936 1.00 93.94 186 GLY A CA 1
ATOM 1407 C C . GLY A 1 186 ? -2.559 -4.659 7.496 1.00 93.94 186 GLY A C 1
ATOM 1408 O O . GLY A 1 186 ? -2.140 -3.696 6.853 1.00 93.94 186 GLY A O 1
ATOM 1409 N N . VAL A 1 187 ? -2.096 -5.002 8.690 1.00 95.31 187 VAL A N 1
ATOM 1410 C CA . VAL A 1 187 ? -0.979 -4.345 9.374 1.00 95.31 187 VAL A CA 1
ATOM 1411 C C . VAL A 1 187 ? 0.045 -5.384 9.796 1.00 95.31 187 VAL A C 1
ATOM 1413 O O . VAL A 1 187 ? -0.287 -6.554 9.966 1.00 95.31 187 VAL A O 1
ATOM 1416 N N . SER A 1 188 ? 1.293 -4.962 9.945 1.00 93.44 188 SER A N 1
ATOM 1417 C CA . SER A 1 188 ? 2.351 -5.848 10.420 1.00 93.44 188 SER A CA 1
ATOM 1418 C C . SER A 1 188 ? 2.168 -6.167 11.909 1.00 93.44 188 SER A C 1
ATOM 1420 O O . SER A 1 188 ? 1.690 -5.326 12.677 1.00 93.44 188 SER A O 1
ATOM 1422 N N . SER A 1 189 ? 2.539 -7.374 12.332 1.00 93.06 189 SER A N 1
ATOM 1423 C CA . SER A 1 189 ? 2.411 -7.827 13.723 1.00 93.06 189 SER A CA 1
ATOM 1424 C C . SER A 1 189 ? 3.242 -7.012 14.723 1.00 93.06 189 SER A C 1
ATOM 1426 O O . SER A 1 189 ? 2.890 -6.933 15.896 1.00 93.06 189 SER A O 1
ATOM 1428 N N . ASP A 1 190 ? 4.336 -6.397 14.281 1.00 93.06 190 ASP A N 1
ATOM 1429 C CA . ASP A 1 190 ? 5.211 -5.541 15.096 1.00 93.06 190 ASP A CA 1
ATOM 1430 C C . ASP A 1 190 ? 4.670 -4.110 15.273 1.00 93.06 190 ASP A C 1
ATOM 1432 O O . ASP A 1 190 ? 5.225 -3.309 16.029 1.00 93.06 190 ASP A O 1
ATOM 1436 N N . MET A 1 191 ? 3.566 -3.772 14.604 1.00 93.56 191 MET A N 1
ATOM 1437 C CA . MET A 1 191 ? 2.963 -2.450 14.685 1.00 93.56 191 MET A CA 1
ATOM 1438 C C . MET A 1 191 ? 2.336 -2.212 16.066 1.00 93.56 191 MET A C 1
ATOM 1440 O O . MET A 1 191 ? 1.543 -3.018 16.556 1.00 93.56 191 MET A O 1
ATOM 1444 N N . THR A 1 192 ? 2.684 -1.087 16.696 1.00 94.50 192 THR A N 1
ATOM 1445 C CA . THR A 1 192 ? 2.118 -0.664 17.986 1.00 94.50 192 THR A CA 1
ATOM 1446 C C . THR A 1 192 ? 0.727 -0.058 17.816 1.00 94.50 192 THR A C 1
ATOM 1448 O O . THR A 1 192 ? 0.416 0.532 16.774 1.00 94.50 192 THR A O 1
ATOM 1451 N N . MET A 1 193 ? -0.107 -0.157 18.854 1.00 89.44 193 MET A N 1
ATOM 1452 C CA . MET A 1 193 ? -1.439 0.458 18.863 1.00 89.44 193 MET A CA 1
ATOM 1453 C C . MET A 1 193 ? -1.377 1.975 18.695 1.00 89.44 193 MET A C 1
ATOM 1455 O O . MET A 1 193 ? -2.187 2.535 17.963 1.00 89.44 193 MET A O 1
ATOM 1459 N N . GLU A 1 194 ? -0.386 2.642 19.284 1.00 89.12 194 GLU A N 1
ATOM 1460 C CA . GLU A 1 194 ? -0.167 4.080 19.093 1.00 89.12 194 GLU A CA 1
ATOM 1461 C C . GLU A 1 194 ? 0.035 4.435 17.611 1.00 89.12 194 GLU A C 1
ATOM 1463 O O . GLU A 1 194 ? -0.683 5.275 17.070 1.00 89.12 194 GLU A O 1
ATOM 1468 N N . ARG A 1 195 ? 0.917 3.715 16.902 1.00 90.31 195 ARG A N 1
ATOM 1469 C CA . ARG A 1 195 ? 1.135 3.923 15.459 1.00 90.31 195 ARG A CA 1
ATOM 1470 C C . ARG A 1 195 ? -0.089 3.588 14.619 1.00 90.31 195 ARG A C 1
ATOM 1472 O O . ARG A 1 195 ? -0.336 4.238 13.603 1.00 90.31 195 ARG A O 1
ATOM 1479 N N . LEU A 1 196 ? -0.849 2.570 15.016 1.00 91.00 196 LEU A N 1
ATOM 1480 C CA . LEU A 1 196 ? -2.116 2.231 14.375 1.00 91.00 196 LEU A CA 1
ATOM 1481 C C . LEU A 1 196 ? -3.117 3.380 14.496 1.00 91.00 196 LEU A C 1
ATOM 1483 O O . LEU A 1 196 ? -3.741 3.751 13.499 1.00 91.00 196 LEU A O 1
ATOM 1487 N N . ILE A 1 197 ? -3.225 3.976 15.681 1.00 88.12 197 ILE A N 1
ATOM 1488 C CA . ILE A 1 197 ? -4.094 5.124 15.925 1.00 88.12 197 ILE A CA 1
ATOM 1489 C C . ILE A 1 197 ? -3.607 6.328 15.105 1.00 88.12 197 ILE A C 1
ATOM 1491 O O . ILE A 1 197 ? -4.388 6.926 14.371 1.00 88.12 197 ILE A O 1
ATOM 1495 N N . GLU A 1 198 ? -2.318 6.652 15.124 1.00 86.88 198 GLU A N 1
ATOM 1496 C CA . GLU A 1 198 ? -1.786 7.789 14.363 1.00 86.88 198 GLU A CA 1
ATOM 1497 C C . GLU A 1 198 ? -1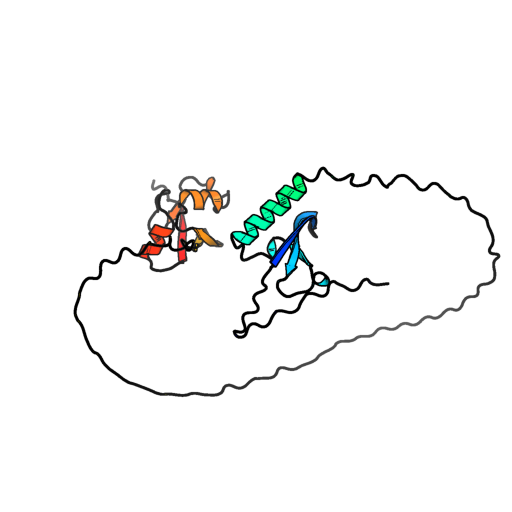.959 7.643 12.842 1.00 86.88 198 GLU A C 1
ATOM 1499 O O . GLU A 1 198 ? -2.292 8.613 12.156 1.00 86.88 198 GLU A O 1
ATOM 1504 N N . GLY A 1 199 ? -1.730 6.441 12.306 1.00 88.62 199 GLY A N 1
ATOM 1505 C CA . GLY A 1 199 ? -1.715 6.193 10.864 1.00 88.62 199 GLY A CA 1
ATOM 1506 C C . GLY A 1 199 ? -3.089 5.932 10.248 1.00 88.62 199 GLY A C 1
ATOM 1507 O O . GLY A 1 199 ? -3.330 6.311 9.099 1.00 88.62 199 GLY A O 1
ATOM 1508 N N . HIS A 1 200 ? -3.989 5.278 10.986 1.00 84.44 200 HIS A N 1
ATOM 1509 C CA . HIS A 1 200 ? -5.250 4.762 10.438 1.00 84.44 200 HIS A CA 1
ATOM 1510 C C . HIS A 1 200 ? -6.495 5.361 11.085 1.00 84.44 200 HIS A C 1
ATOM 1512 O O . HIS A 1 200 ? -7.588 5.250 10.518 1.00 84.44 200 HIS A O 1
ATOM 1518 N N . CYS A 1 201 ? -6.362 6.021 12.235 1.00 80.69 201 CYS A N 1
ATOM 1519 C CA . CYS A 1 201 ? -7.502 6.637 12.882 1.00 80.69 201 CYS A CA 1
ATOM 1520 C C . CYS A 1 201 ? -7.864 7.948 12.164 1.00 80.69 201 CYS A C 1
ATOM 1522 O O . CYS A 1 201 ? -7.004 8.807 11.944 1.00 80.69 201 CYS A O 1
ATOM 1524 N N . PRO A 1 202 ? -9.130 8.143 11.749 1.00 74.19 202 PRO A N 1
ATOM 1525 C CA . PRO A 1 202 ? -9.527 9.388 11.116 1.00 74.19 202 PRO A CA 1
ATOM 1526 C C . PRO A 1 202 ? -9.282 10.553 12.076 1.00 74.19 202 PRO A C 1
ATOM 1528 O O . PRO A 1 202 ? -9.593 10.469 13.258 1.00 74.19 202 PRO A O 1
ATOM 1531 N N . THR A 1 203 ? -8.809 11.681 11.544 1.00 72.56 203 THR A N 1
ATOM 1532 C CA . THR A 1 203 ? -8.404 12.895 12.286 1.00 72.56 203 THR A CA 1
ATOM 1533 C C . THR A 1 203 ? -9.473 13.450 13.239 1.00 72.56 203 THR A C 1
ATOM 1535 O O . THR A 1 203 ? -9.188 14.321 14.054 1.00 72.56 203 THR A O 1
ATOM 1538 N N . ALA A 1 204 ? -10.716 12.981 13.109 1.00 59.34 204 ALA A N 1
ATOM 1539 C CA . ALA A 1 204 ? -11.820 13.271 14.011 1.00 59.34 204 ALA A CA 1
ATOM 1540 C C . ALA A 1 204 ? -11.661 12.622 15.400 1.00 59.34 204 ALA A C 1
ATOM 1542 O O . ALA A 1 204 ? -12.093 13.227 16.372 1.00 59.34 204 ALA A O 1
ATOM 1543 N N . LEU A 1 205 ? -11.034 11.445 15.499 1.00 65.56 205 LEU A N 1
ATOM 1544 C CA . LEU A 1 205 ? -10.805 10.735 16.765 1.00 65.56 205 LEU A CA 1
ATOM 1545 C C . LEU A 1 205 ? -9.670 11.363 17.582 1.00 65.56 205 LEU A C 1
ATOM 1547 O O . LEU A 1 205 ? -9.803 11.489 18.789 1.00 65.56 205 LEU A O 1
ATOM 1551 N N . ASN A 1 206 ? -8.627 11.888 16.929 1.00 64.56 206 ASN A N 1
ATOM 1552 C CA . ASN A 1 206 ? -7.515 12.566 17.616 1.00 64.56 206 ASN A CA 1
ATOM 1553 C C . ASN A 1 206 ? -7.918 13.878 18.320 1.00 64.56 206 ASN A C 1
ATOM 1555 O O . ASN A 1 206 ? -7.095 14.480 19.001 1.00 64.56 206 ASN A O 1
ATOM 1559 N N . LYS A 1 207 ? -9.148 14.369 18.112 1.00 63.66 207 LYS A N 1
ATOM 1560 C CA . LYS A 1 207 ? -9.666 15.592 18.748 1.00 63.66 207 LYS A CA 1
ATOM 1561 C C . LYS A 1 207 ? -10.581 15.319 19.938 1.00 63.66 207 LYS A C 1
ATOM 1563 O O . LYS A 1 207 ? -10.869 16.250 20.681 1.00 63.66 207 LYS A O 1
ATOM 1568 N N . GLU A 1 208 ? -11.079 14.095 20.083 1.00 68.50 208 GLU A N 1
ATOM 1569 C CA . GLU A 1 208 ? -11.894 13.708 21.232 1.00 68.50 208 GLU A CA 1
ATOM 1570 C C . GLU A 1 208 ? -10.923 13.249 22.336 1.00 68.50 208 GLU A C 1
ATOM 1572 O O . GLU A 1 208 ? -10.376 12.150 22.275 1.00 68.50 208 GLU A O 1
ATOM 1577 N N . GLU A 1 209 ? -10.644 14.117 23.316 1.00 73.88 209 GLU A N 1
ATOM 1578 C CA . GLU A 1 209 ? -9.894 13.719 24.516 1.00 73.88 209 GLU A CA 1
ATOM 1579 C C . GLU A 1 209 ? -10.638 12.570 25.226 1.00 73.88 209 GLU A C 1
ATOM 1581 O O . GLU A 1 209 ? -11.859 12.625 25.392 1.00 73.88 209 GLU A O 1
ATOM 1586 N N . GLY A 1 210 ? -9.914 11.516 25.624 1.00 75.06 210 GLY A N 1
ATOM 1587 C CA . GLY A 1 210 ? -10.482 10.373 26.359 1.00 75.06 210 GLY A CA 1
ATOM 1588 C C . GLY A 1 210 ? -11.009 9.215 25.501 1.00 75.06 210 GLY A C 1
ATOM 1589 O O . GLY A 1 210 ? -11.842 8.430 25.959 1.00 75.06 210 GLY A O 1
ATOM 1590 N N . VAL A 1 211 ? -10.560 9.093 24.250 1.00 81.56 211 VAL A N 1
ATOM 1591 C CA . VAL A 1 211 ? -10.829 7.902 23.436 1.00 81.56 211 VAL A CA 1
ATOM 1592 C C . VAL A 1 211 ? -9.854 6.789 23.814 1.00 81.56 211 VAL A C 1
ATOM 1594 O O . VAL A 1 211 ? -8.643 6.937 23.659 1.00 81.56 211 VAL A O 1
ATOM 1597 N N . VAL A 1 212 ? -10.396 5.650 24.244 1.00 86.62 212 VAL A N 1
ATOM 1598 C CA . VAL A 1 212 ? -9.620 4.457 24.594 1.00 86.62 212 VAL A CA 1
ATOM 1599 C C . VAL A 1 212 ? -9.920 3.349 23.592 1.00 86.62 212 VAL A C 1
ATOM 1601 O O . VAL A 1 212 ? -11.075 3.089 23.237 1.00 86.62 212 VAL A O 1
ATOM 1604 N N . LEU A 1 213 ? -8.862 2.704 23.109 1.00 89.25 213 LEU A N 1
ATOM 1605 C CA . LEU A 1 213 ? -8.954 1.545 22.236 1.00 89.25 213 LEU A CA 1
ATOM 1606 C C . LEU A 1 213 ? -9.182 0.300 23.099 1.00 89.25 213 LEU A C 1
ATOM 1608 O O . LEU A 1 213 ? -8.406 0.035 24.017 1.00 89.25 213 LEU A O 1
ATOM 1612 N N . LYS A 1 214 ? -10.244 -0.453 22.814 1.00 91.75 214 LYS A N 1
ATOM 1613 C CA . LYS A 1 214 ? -10.576 -1.687 23.522 1.00 91.75 214 LYS A CA 1
ATOM 1614 C C . LYS A 1 214 ? -10.403 -2.903 22.627 1.00 91.75 214 LYS A C 1
ATOM 1616 O O . LYS A 1 214 ? -10.823 -2.883 21.471 1.00 91.75 214 LYS A O 1
ATOM 1621 N N . HIS A 1 215 ? -9.845 -3.962 23.194 1.00 92.75 215 HIS A N 1
ATOM 1622 C CA . HIS A 1 215 ? -9.832 -5.309 22.632 1.00 92.75 215 HIS A CA 1
ATOM 1623 C C . HIS A 1 215 ? -10.602 -6.208 23.600 1.00 92.75 215 HIS A C 1
ATOM 1625 O O . HIS A 1 215 ? -10.337 -6.167 24.797 1.00 92.75 215 HIS A O 1
ATOM 1631 N N . GLU A 1 216 ? -11.618 -6.922 23.112 1.00 91.12 216 GLU A N 1
ATOM 1632 C CA . GLU A 1 216 ? -12.490 -7.779 23.943 1.00 91.12 216 GLU A CA 1
ATOM 1633 C C . GLU A 1 216 ? -13.108 -7.076 25.175 1.00 91.12 216 GLU A C 1
ATOM 1635 O O . GLU A 1 216 ? -13.445 -7.696 26.179 1.00 91.12 216 GLU A O 1
ATOM 1640 N N . GLY A 1 217 ? -13.308 -5.756 25.089 1.00 90.69 217 GLY A N 1
ATOM 1641 C CA . GLY A 1 217 ? -13.870 -4.938 26.168 1.00 90.69 217 GLY A CA 1
ATOM 1642 C C . GLY A 1 217 ? -12.842 -4.364 27.149 1.00 90.69 217 GLY A C 1
ATOM 1643 O O . GLY A 1 217 ? -13.202 -3.476 27.929 1.00 90.69 217 GLY A O 1
ATOM 1644 N N . GLU A 1 218 ? -11.576 -4.774 27.063 1.00 91.06 218 GLU A N 1
ATOM 1645 C CA . GLU A 1 218 ? -10.482 -4.268 27.895 1.00 91.06 218 GLU A CA 1
ATOM 1646 C C . GLU A 1 218 ? -9.699 -3.159 27.195 1.00 91.06 218 GLU A C 1
ATOM 1648 O O . GLU A 1 218 ? -9.373 -3.252 26.009 1.00 91.06 218 GLU A O 1
ATOM 1653 N N . ALA A 1 219 ? -9.401 -2.095 27.942 1.00 91.88 219 ALA A N 1
ATOM 1654 C CA . ALA A 1 219 ? -8.590 -0.979 27.475 1.00 91.88 219 ALA A CA 1
ATOM 1655 C C . ALA A 1 219 ? -7.154 -1.434 27.191 1.00 91.88 219 ALA A C 1
ATOM 1657 O O . ALA A 1 219 ? -6.528 -2.069 28.034 1.00 91.88 219 ALA A O 1
ATOM 1658 N N . GLN A 1 220 ? -6.639 -1.083 26.015 1.00 91.94 220 GLN A N 1
ATOM 1659 C CA . GLN A 1 220 ? -5.288 -1.434 25.592 1.00 91.94 220 GLN A CA 1
ATOM 1660 C C . GLN A 1 220 ? -4.345 -0.242 25.736 1.00 91.94 220 GLN A C 1
ATOM 1662 O O . GLN A 1 220 ? -4.677 0.885 25.358 1.00 91.94 220 GLN A O 1
ATOM 1667 N N . GLU A 1 221 ? -3.147 -0.497 26.258 1.00 89.12 221 GLU A N 1
ATOM 1668 C CA . GLU A 1 221 ? -2.097 0.513 26.365 1.00 89.12 221 GLU A CA 1
ATOM 1669 C C . GLU A 1 221 ? -1.430 0.752 24.999 1.00 89.12 221 GLU A C 1
ATOM 1671 O O . GLU A 1 221 ? -1.271 -0.161 24.187 1.00 89.12 221 GLU A O 1
ATOM 1676 N N . GLY A 1 222 ? -1.011 1.992 24.724 1.00 86.69 222 GLY A N 1
ATOM 1677 C CA . GLY A 1 222 ? -0.515 2.387 23.395 1.00 86.69 222 GLY A CA 1
ATOM 1678 C C . GLY A 1 222 ? 0.732 1.630 22.913 1.00 86.69 222 GLY A C 1
ATOM 1679 O O . GLY A 1 222 ? 0.950 1.507 21.706 1.00 86.69 222 GLY A O 1
ATOM 1680 N N . HIS A 1 223 ? 1.523 1.082 23.840 1.00 90.44 223 HIS A N 1
ATOM 1681 C CA . HIS A 1 223 ? 2.750 0.344 23.537 1.00 90.44 223 HIS A CA 1
ATOM 1682 C C . HIS A 1 223 ? 2.519 -1.140 23.208 1.00 90.44 223 HIS A C 1
ATOM 1684 O O . HIS A 1 223 ? 3.458 -1.824 22.796 1.00 90.44 223 HIS A O 1
ATOM 1690 N N . VAL A 1 224 ? 1.291 -1.645 23.366 1.00 92.12 224 VAL A N 1
ATOM 1691 C CA . VAL A 1 224 ? 0.939 -3.017 22.987 1.00 92.12 224 VAL A CA 1
ATOM 1692 C C . VAL A 1 224 ? 1.052 -3.161 21.467 1.00 92.12 224 VAL A C 1
ATOM 1694 O O . VAL A 1 224 ? 0.623 -2.289 20.707 1.00 92.12 224 VAL A O 1
ATOM 1697 N N . THR A 1 225 ? 1.656 -4.257 21.006 1.00 93.12 225 THR A N 1
ATOM 1698 C CA . THR A 1 225 ? 1.762 -4.571 19.572 1.00 93.12 225 THR A CA 1
ATOM 1699 C C . THR A 1 225 ? 0.593 -5.438 19.116 1.00 93.12 225 THR A C 1
ATOM 1701 O O . THR A 1 225 ? 0.074 -6.260 19.873 1.00 93.12 225 THR A O 1
ATOM 1704 N N . VAL A 1 226 ? 0.182 -5.294 17.855 1.00 91.94 226 VAL A N 1
ATOM 1705 C CA . VAL A 1 226 ? -0.915 -6.084 17.261 1.00 91.94 226 VAL A CA 1
ATOM 1706 C C . VAL A 1 226 ? -0.619 -7.594 17.316 1.00 91.94 226 VAL A C 1
ATOM 1708 O O . VAL A 1 226 ? -1.515 -8.414 17.529 1.00 91.94 226 VAL A O 1
ATOM 1711 N N . GLY A 1 227 ? 0.652 -7.976 17.185 1.00 89.00 227 GLY A N 1
ATOM 1712 C CA . GLY A 1 227 ? 1.125 -9.353 17.304 1.00 89.00 227 GLY A CA 1
ATOM 1713 C C . GLY A 1 227 ? 0.931 -9.966 18.693 1.00 89.00 227 GLY A C 1
ATOM 1714 O O . GLY A 1 227 ? 0.798 -11.181 18.805 1.00 89.00 227 GLY A O 1
ATOM 1715 N N . MET A 1 228 ? 0.890 -9.158 19.757 1.00 89.81 228 MET A N 1
ATOM 1716 C CA . MET A 1 228 ? 0.614 -9.668 21.105 1.00 89.81 228 MET A CA 1
ATOM 1717 C C . MET A 1 228 ? -0.858 -10.058 21.260 1.00 89.81 228 MET A C 1
ATOM 1719 O O . MET A 1 228 ? -1.132 -11.134 21.778 1.00 89.81 228 MET A O 1
ATOM 1723 N N . LEU A 1 229 ? -1.784 -9.264 20.711 1.00 87.94 229 LEU A N 1
ATOM 1724 C CA . LEU A 1 229 ? -3.223 -9.558 20.776 1.00 87.94 229 LEU A CA 1
ATOM 1725 C C . LEU A 1 229 ? -3.619 -10.798 19.958 1.00 87.94 229 LEU A C 1
ATOM 1727 O O . LEU A 1 229 ? -4.482 -11.575 20.355 1.00 87.94 229 LEU A O 1
ATOM 1731 N N . THR A 1 230 ? -2.970 -11.018 18.813 1.00 85.38 230 THR A N 1
ATOM 1732 C CA . THR A 1 230 ? -3.262 -12.181 17.949 1.00 85.38 230 THR A CA 1
ATOM 1733 C C . THR A 1 230 ? -2.765 -13.505 18.510 1.00 85.38 230 THR A C 1
ATOM 1735 O O . THR A 1 230 ? -3.408 -14.534 18.296 1.00 85.38 230 THR A O 1
ATOM 1738 N N . LYS A 1 231 ? -1.638 -13.504 19.234 1.00 79.88 231 LYS A N 1
ATOM 1739 C CA . LYS A 1 231 ? -1.094 -14.722 19.857 1.00 79.88 231 LYS A CA 1
ATOM 1740 C C . LYS A 1 231 ? -2.049 -15.323 20.882 1.00 79.88 231 LYS A C 1
ATOM 1742 O O . LYS A 1 231 ? -2.088 -16.542 21.014 1.00 79.88 231 LYS A O 1
ATOM 1747 N N . GLU A 1 232 ? -2.819 -14.486 21.568 1.00 72.56 232 GLU A N 1
ATOM 1748 C CA . GLU A 1 232 ? -3.808 -14.930 22.551 1.00 72.56 232 GLU A CA 1
ATOM 1749 C C . GLU A 1 232 ? -5.071 -15.478 21.878 1.00 72.56 232 GLU A C 1
ATOM 1751 O O . GLU A 1 232 ? -5.587 -16.517 22.289 1.00 72.56 232 GLU A O 1
ATOM 1756 N N . ALA A 1 233 ? -5.520 -14.839 20.794 1.00 74.12 233 ALA A N 1
ATOM 1757 C CA . ALA A 1 233 ? -6.720 -15.248 20.065 1.00 74.12 233 ALA A CA 1
ATOM 1758 C C . ALA A 1 233 ? -6.510 -16.474 19.152 1.00 74.12 233 ALA A C 1
ATOM 1760 O O . ALA A 1 233 ? -7.467 -17.168 18.805 1.00 74.12 233 ALA A O 1
ATOM 1761 N N . GLY A 1 234 ? -5.271 -16.744 18.721 1.00 79.88 234 GLY A N 1
ATOM 1762 C CA . GLY A 1 234 ? -4.974 -17.783 17.727 1.00 79.88 234 GLY A CA 1
ATOM 1763 C C . GLY A 1 234 ? -5.536 -17.469 16.333 1.00 79.88 234 GLY A C 1
ATOM 1764 O O . GLY A 1 234 ? -5.669 -18.366 15.498 1.00 79.88 234 GLY A O 1
ATOM 1765 N N . THR A 1 235 ? -5.887 -16.206 16.078 1.00 85.31 235 THR A N 1
ATOM 1766 C CA . THR A 1 235 ? -6.467 -15.724 14.821 1.00 85.31 235 THR A CA 1
ATOM 1767 C C . THR A 1 235 ? -5.642 -14.581 14.244 1.00 85.31 235 THR A C 1
ATOM 1769 O O . THR A 1 235 ? -5.174 -13.706 14.963 1.00 85.31 235 THR A O 1
ATOM 1772 N N . ASN A 1 236 ? -5.542 -14.521 12.912 1.00 87.88 236 ASN A N 1
ATOM 1773 C CA . ASN A 1 236 ? -4.936 -13.388 12.194 1.00 87.88 236 ASN A CA 1
ATOM 1774 C C . ASN A 1 236 ? -5.892 -12.187 12.073 1.00 87.88 236 ASN A C 1
ATOM 1776 O O . ASN A 1 236 ? -5.678 -11.307 11.241 1.00 87.88 236 ASN A O 1
ATOM 1780 N N . GLU A 1 237 ? -6.982 -12.173 12.840 1.00 91.31 237 GLU A N 1
ATOM 1781 C CA . GLU A 1 237 ? -7.980 -11.109 12.851 1.00 91.31 237 GLU A CA 1
ATOM 1782 C C . GLU A 1 237 ? -8.168 -10.616 14.286 1.00 91.31 237 GLU A C 1
ATOM 1784 O O . GLU A 1 237 ? -8.399 -11.428 15.180 1.00 91.31 237 GLU A O 1
ATOM 1789 N N . VAL A 1 238 ? -8.042 -9.301 14.480 1.00 92.12 238 VAL A N 1
ATOM 1790 C CA . VAL A 1 238 ? -8.195 -8.610 15.769 1.00 92.12 238 VAL A CA 1
ATOM 1791 C C . VAL A 1 238 ? -9.310 -7.589 15.635 1.00 92.12 238 VAL A C 1
ATOM 1793 O O . VAL A 1 238 ? -9.266 -6.728 14.750 1.00 92.12 238 VAL A O 1
ATOM 1796 N N . GLU A 1 239 ? -10.303 -7.670 16.515 1.00 92.88 239 GLU A N 1
ATOM 1797 C CA . GLU A 1 239 ? -11.394 -6.705 16.567 1.00 92.88 239 GLU A CA 1
ATOM 1798 C C . GLU A 1 239 ? -11.115 -5.649 17.640 1.00 92.88 239 GLU A C 1
ATOM 1800 O O . GLU A 1 239 ? -10.937 -5.963 18.813 1.00 92.88 239 GLU A O 1
ATOM 1805 N N . LEU A 1 240 ? -11.084 -4.385 17.226 1.00 92.00 240 LEU A N 1
ATOM 1806 C CA . LEU A 1 240 ? -10.841 -3.244 18.098 1.00 92.00 240 LEU A CA 1
ATOM 1807 C C . LEU A 1 240 ? -12.065 -2.334 18.112 1.00 92.00 240 LEU A C 1
ATOM 1809 O O . LEU A 1 240 ? -12.611 -1.981 17.061 1.00 92.00 240 LEU A O 1
ATOM 1813 N N . GLU A 1 241 ? -12.468 -1.906 19.301 1.00 91.31 241 GLU A N 1
ATOM 1814 C CA . GLU A 1 241 ? -13.573 -0.977 19.498 1.00 91.31 241 GLU A CA 1
ATOM 1815 C C . GLU A 1 241 ? -13.077 0.305 20.162 1.00 91.31 241 GLU A C 1
ATOM 1817 O O . GLU A 1 241 ? -12.392 0.278 21.181 1.00 91.31 241 GLU A O 1
ATOM 1822 N N . PHE A 1 242 ? -13.444 1.452 19.596 1.00 88.75 242 PHE A N 1
ATOM 1823 C CA . PHE A 1 242 ? -13.216 2.733 20.254 1.00 88.75 242 PHE A CA 1
ATOM 1824 C C . PHE A 1 242 ? -14.356 3.039 21.220 1.00 88.75 242 PHE A C 1
ATOM 1826 O O . PHE A 1 242 ? -15.498 3.240 20.795 1.00 88.75 242 PHE A O 1
ATOM 1833 N N . ALA A 1 243 ? -14.024 3.143 22.504 1.00 85.12 243 ALA A N 1
ATOM 1834 C CA . ALA A 1 243 ? -14.947 3.570 23.542 1.00 85.12 243 ALA A CA 1
ATOM 1835 C C . ALA A 1 243 ? -14.538 4.943 24.077 1.00 85.12 243 ALA A C 1
ATOM 1837 O O . ALA A 1 243 ? -13.362 5.211 24.322 1.00 85.12 243 ALA A O 1
ATOM 1838 N N . GLN A 1 244 ? -15.530 5.808 24.270 1.00 82.25 244 GLN A N 1
ATOM 1839 C CA . GLN A 1 244 ? -15.338 7.059 24.985 1.00 82.25 244 GLN A CA 1
ATOM 1840 C C . GLN A 1 244 ? -15.394 6.746 26.478 1.00 82.25 244 GLN A C 1
ATOM 1842 O O . GLN A 1 244 ? -16.382 6.172 26.949 1.00 82.25 244 GLN A O 1
ATOM 1847 N N . GLU A 1 245 ? -14.338 7.079 27.212 1.00 80.56 245 GLU A N 1
ATOM 1848 C CA . GLU A 1 245 ? -14.356 6.947 28.661 1.00 80.56 245 GLU A CA 1
ATOM 1849 C C . GLU A 1 245 ? -15.349 7.982 29.202 1.00 80.56 245 GLU A C 1
ATOM 1851 O O . GLU A 1 245 ? -15.149 9.193 29.087 1.00 80.56 245 GLU A O 1
ATOM 1856 N N . SER A 1 246 ? -16.500 7.522 29.698 1.00 75.94 246 SER A N 1
ATOM 1857 C CA . SER A 1 246 ? -17.446 8.417 30.351 1.00 75.94 246 SER A CA 1
ATOM 1858 C C . SER A 1 246 ? -16.769 8.926 31.614 1.00 75.94 246 SER A C 1
ATOM 1860 O O . SER A 1 246 ? -16.604 8.151 32.555 1.00 75.94 246 SER A O 1
ATOM 1862 N N . ALA A 1 247 ? -16.361 10.196 31.624 1.00 70.56 247 ALA A N 1
ATOM 1863 C CA . ALA A 1 247 ? -15.847 10.850 32.817 1.00 70.56 247 ALA A CA 1
ATOM 1864 C C . ALA A 1 247 ? -16.901 10.710 33.923 1.00 70.56 247 ALA A C 1
ATOM 1866 O O . ALA A 1 247 ? -17.940 11.370 33.885 1.00 70.56 247 ALA A O 1
ATOM 1867 N N . GLY A 1 248 ? -16.669 9.779 34.849 1.00 73.50 248 GLY A N 1
ATOM 1868 C CA . GLY A 1 248 ? -17.508 9.606 36.023 1.00 73.50 248 GLY A CA 1
ATOM 1869 C C . GLY A 1 248 ? -17.414 10.881 36.848 1.00 73.50 248 GLY A C 1
ATOM 1870 O O . GLY A 1 248 ? -16.332 11.217 37.325 1.00 73.50 248 GLY A O 1
ATOM 1871 N N . TRP A 1 249 ? -18.519 11.616 36.925 1.00 46.66 249 TRP A N 1
ATOM 1872 C CA . TRP A 1 249 ? -18.696 12.722 37.862 1.00 46.66 249 TRP A CA 1
ATOM 1873 C C . TRP A 1 249 ? -19.121 12.187 39.225 1.00 46.66 249 TRP A C 1
ATOM 1875 O O . TRP A 1 249 ? -19.950 11.247 39.247 1.00 46.66 249 TRP A O 1
#

Foldseek 3Di:
DDDPDQDQDDFDDDPVRPRDWDFDAWDAWDWDQDPVSDTWIWTFTHTPPDDSSNTDIHTPVVCPPDDPVNVVRVVVRVVVVVPPDPPCPDPPVPDPDDPDDDDDDDDDDDDDDDDDDDDDDDDDDDDDDDDDDDDDDDDDDDDDDDDDDDDDDDDDPDPDPPPPPPPPQLFAWEWEDDDHDIDIDTDGQQDFQLNCCVPPPPPVVVPQPQKFKDFPNDGDDRRDGNNVQCVVVVDSYTYIYIDRDDPDD

Radius of gyration: 32.7 Å; chains: 1; bounding box: 64×78×99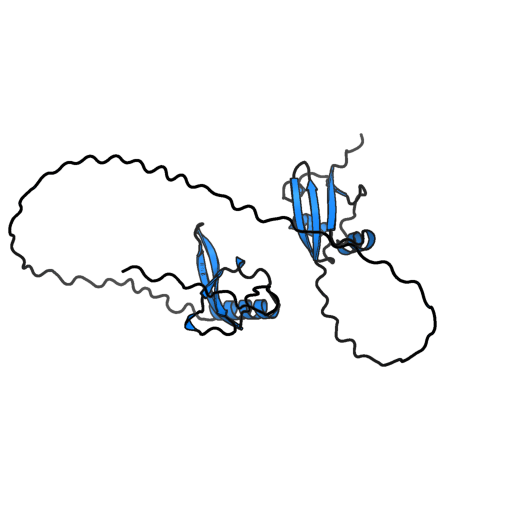 Å